Protein 9B2Q (pdb70)

Radius of gyration: 19.95 Å; Cα contacts (8 Å, |Δi|>4): 558; chains: 1; bounding box: 54×47×44 Å

Secondary structure (DSSP, 8-state):
---EEE-SHHHHHHHHHHHHHTT--EEEEEE-S---HHHHHHHHHHHHH-SEEEEEE---GGGS-TTS-GGGSPP-HHHHHHHHHHHHHT-----EEE---HHHH-TT---SSGGG--S-----TTSSSSTHHHH-TTHHHHHHHHHHHHHHHH--SEEEEETTSHHHHHHHHHHHHHHT-SSEEEEEPPPB-TTSPBP-TTTTSS-HHHHHHHTHHHHHHHHHHHHHHH-----EEHHHHHHHHHHHHTTSTT-EEEEEEEE-TTT-PBPSEEPTTT-EEEEEEEEEE-SSTT-EEEEEEEEEE-

Nearest PDB structures (foldseek):
  3inn-assembly1_A  TM=9.156E-01  e=3.425E-33  Brucella melitensis
  7tot-assembly1_B  TM=8.966E-01  e=1.518E-32  Bartonella henselae str. Houston-1
  4mui-assembly2_A  TM=9.288E-01  e=4.534E-28  Mycobacterium tuberculosis
  3iod-assembly1_A  TM=9.309E-01  e=2.707E-27  Mycobacterium tuberculosis
  3ivc-assembly2_B-2  TM=9.289E-01  e=5.993E-26  Mycobacterium tuberculosis

Sequence (306 aa):
NTIKILRTVQQVRQWRAQCFLRRNESVGFVPTMGALHAGHCSLINQSIKENDKTVVSIFVNPSQFAPHEDLDNYPRTLDHDLQILQTNNNNNKIVDAVFVPKVSEMYPSGISLDIGKQRGAFVTVHGSSEQLEGITRPQFFRGVATVVTKLLNIVQPTNIYFGQKDAQQCVVIQNLVKDLIINTNVRIMMPTLRESNGLAMSSRNQYLSQEMKDKSSLIYQGLKTGENYYLNHSGDKVSANEILQQIKPIISSDPDFDIEYIAVSHPETLEDLDYVVPGTGAIVSTAVKVPKENSDEKARLIDNIILH

B-factor: mean 51.44, std 25.36, range [20.27, 195.92]

Structure (mmCIF, N/CA/C/O backbone):
data_9B2Q
#
_entry.id   9B2Q
#
_cell.length_a   63.746
_cell.length_b   95.653
_cell.length_c   124.497
_cell.angle_alpha   90.000
_cell.angle_beta   90.000
_cell.angle_gamma   90.000
#
_symmetry.space_group_name_H-M   'I 2 2 2'
#
loop_
_entity.id
_entity.type
_entity.pdbx_description
1 polymer 'Pantoate--beta-alanine ligase'
2 non-polymer DI(HYDROXYETHYL)ETHER
3 non-polymer '4-(2-HYDROXYETHYL)-1-PIPERAZINE ETHANESULFONIC ACID'
4 non-polymer (4S)-2-METHYL-2,4-PENTANEDIOL
5 non-polymer 'SULFATE ION'
6 water water
#
loop_
_atom_site.group_PDB
_atom_site.id
_atom_site.type_symbol
_atom_site.label_atom_id
_atom_site.label_alt_id
_atom_site.label_comp_id
_atom_site.label_asym_id
_atom_site.label_entity_id
_atom_site.label_seq_id
_atom_site.pdbx_PDB_ins_code
_atom_site.Cartn_x
_atom_site.Cartn_y
_atom_site.Cartn_z
_atom_site.occupancy
_atom_site.B_iso_or_equiv
_atom_site.auth_seq_id
_atom_site.auth_comp_id
_atom_site.auth_asym_id
_atom_site.auth_atom_id
_atom_site.pdbx_PDB_model_num
ATOM 1 N N . ASN A 1 17 ? 67.06900 44.05900 40.04800 1.000 97.30114 5 ASN A N 1
ATOM 2 C CA . ASN A 1 17 ? 66.94800 44.20000 38.60100 1.000 97.24324 5 ASN A CA 1
ATOM 3 C C . ASN A 1 17 ? 67.25900 42.88000 37.90300 1.000 99.27243 5 ASN A C 1
ATOM 4 O O . ASN A 1 17 ? 66.58800 42.50100 36.94300 1.000 102.14646 5 ASN A O 1
ATOM 9 N N . THR A 1 18 ? 68.28400 42.18700 38.38600 1.000 76.25914 6 THR A N 1
ATOM 10 C CA . THR A 1 18 ? 68.64700 40.87300 37.88200 1.000 76.36179 6 THR A CA 1
ATOM 11 C C . THR A 1 18 ? 68.69200 39.88700 39.04500 1.000 61.60739 6 THR A C 1
ATOM 12 O O . THR A 1 18 ? 68.71100 40.27600 40.21400 1.000 60.60463 6 THR A O 1
ATOM 16 N N . ILE A 1 19 ? 68.71100 38.59700 38.71600 1.000 58.93338 7 ILE A N 1
ATOM 17 C CA . ILE A 1 19 ? 68.57800 37.53700 39.71300 1.000 49.76386 7 ILE A CA 1
ATOM 18 C C . ILE A 1 19 ? 69.94000 37.23000 40.32000 1.000 49.01904 7 ILE A C 1
ATOM 19 O O . ILE A 1 19 ? 70.90200 36.93600 39.60200 1.000 55.32769 7 ILE A O 1
ATOM 24 N N . LYS A 1 20 ? 70.01900 37.27900 41.64600 1.000 42.36824 8 LYS A N 1
ATOM 25 C CA . LYS A 1 20 ? 71.23700 36.89200 42.34000 1.000 41.70237 8 LYS A CA 1
ATOM 26 C C . LYS A 1 20 ? 71.28300 35.37800 42.48200 1.000 36.45174 8 LYS A C 1
ATOM 27 O O . LYS A 1 20 ? 70.33400 34.77000 42.98700 1.000 34.55414 8 LYS A O 1
ATOM 33 N N . ILE A 1 21 ? 72.37900 34.77200 42.03600 1.000 33.46191 9 ILE A N 1
ATOM 34 C CA . ILE A 1 21 ? 72.60000 33.34100 42.22100 1.000 35.72007 9 ILE A CA 1
ATOM 35 C C . ILE A 1 21 ? 73.38600 33.15800 43.51300 1.000 30.16151 9 ILE A C 1
ATOM 36 O O . ILE A 1 21 ? 74.53400 33.60000 43.62000 1.000 37.40448 9 ILE A O 1
ATOM 41 N N . LEU A 1 22 ? 72.75900 32.53400 44.50200 1.000 28.54026 10 LEU A N 1
ATOM 42 C CA . LEU A 1 22 ? 73.37700 32.25800 45.79300 1.000 29.97465 10 LEU A CA 1
ATOM 43 C C . LEU A 1 22 ? 73.83800 30.80100 45.80700 1.000 31.50115 10 LEU A C 1
ATOM 44 O O . LEU A 1 22 ? 73.04000 29.90100 45.54300 1.000 27.82176 10 LEU A O 1
ATOM 49 N N . ARG A 1 23 ? 75.12300 30.57600 46.07800 1.000 31.66169 11 ARG A N 1
ATOM 50 C CA . ARG A 1 23 ? 75.69600 29.23300 46.06700 1.000 31.40903 11 ARG A CA 1
ATOM 51 C C . ARG A 1 23 ? 75.85000 28.61700 47.45700 1.000 35.45425 11 ARG A C 1
ATOM 52 O O . ARG A 1 23 ? 75.84000 27.38800 47.57700 1.000 34.23305 11 ARG A O 1
ATOM 60 N N . THR A 1 24 ? 75.99600 29.42200 48.50900 1.000 31.31165 12 THR A N 1
ATOM 61 C CA . THR A 1 24 ? 76.32900 28.91000 49.83400 1.000 27.66384 12 THR A CA 1
ATOM 62 C C . THR A 1 24 ? 75.28000 29.31100 50.86700 1.000 33.17766 12 THR A C 1
ATOM 63 O O . THR A 1 24 ? 74.53800 30.28100 50.69000 1.000 29.40616 12 THR A O 1
ATOM 67 N N . VAL A 1 25 ? 75.25600 28.57400 51.98400 1.000 28.75082 13 VAL A N 1
ATOM 68 C CA . VAL A 1 25 ? 74.35200 28.93100 53.08100 1.000 28.68502 13 VAL A CA 1
ATOM 69 C C . VAL A 1 25 ? 74.63200 30.34900 53.56300 1.000 29.48511 13 VAL A C 1
ATOM 70 O O . VAL A 1 25 ? 73.70700 31.12500 53.82700 1.000 28.90610 13 VAL A O 1
ATOM 74 N N . GLN A 1 26 ? 75.90700 30.71100 53.68600 1.000 30.63262 14 GLN A N 1
ATOM 75 C CA . GLN A 1 26 ? 76.23100 32.03000 54.22300 1.000 36.15697 14 GLN A CA 1
ATOM 76 C C . GLN A 1 26 ? 75.78300 33.14000 53.28400 1.000 35.63322 14 GLN A C 1
ATOM 77 O O . GLN A 1 26 ? 75.34000 34.20000 53.74100 1.000 33.57245 14 GLN A O 1
ATOM 83 N N . GLN A 1 27 ? 75.87800 32.91400 51.97100 1.000 31.15637 15 GLN A N 1
ATOM 84 C CA . GLN A 1 27 ? 75.34200 33.88600 51.02500 1.000 34.43044 15 GLN A CA 1
ATOM 85 C C . GLN A 1 27 ? 73.84300 34.06700 51.21100 1.000 35.42267 15 GLN A C 1
ATOM 86 O O . GLN A 1 27 ? 73.34400 35.19400 51.17700 1.000 31.54326 15 GLN A O 1
ATOM 92 N N . VAL A 1 28 ? 73.10600 32.97300 51.41100 1.000 26.26104 16 VAL A N 1
ATOM 93 C CA . VAL A 1 28 ? 71.67300 33.10400 51.66800 1.000 31.31165 16 VAL A CA 1
ATOM 94 C C . VAL A 1 28 ? 71.43700 33.80600 52.99800 1.000 30.16414 16 VAL A C 1
ATOM 95 O O . VAL A 1 28 ? 70.53100 34.63900 53.11700 1.000 29.69303 16 VAL A O 1
ATOM 99 N N . ARG A 1 29 ? 72.22100 33.46600 54.02700 1.000 30.74053 17 ARG A N 1
ATOM 100 C CA . ARG A 1 29 ? 72.06400 34.15200 55.31000 1.000 27.93493 17 ARG A CA 1
ATOM 101 C C . ARG A 1 29 ? 72.22800 35.66100 55.14500 1.000 34.55941 17 ARG A C 1
ATOM 102 O O . ARG A 1 29 ? 71.44500 36.44600 55.69200 1.000 34.15146 17 ARG A O 1
ATOM 110 N N . GLN A 1 30 ? 73.25800 36.08100 54.40200 1.000 32.68550 18 GLN A N 1
ATOM 111 C CA . GLN A 1 30 ? 73.48300 37.51000 54.16700 1.000 31.92488 18 GLN A CA 1
ATOM 112 C C . GLN A 1 30 ? 72.32200 38.12300 53.39700 1.000 33.40137 18 GLN A C 1
ATOM 113 O O . GLN A 1 30 ? 71.82300 39.19900 53.75000 1.000 36.03064 18 GLN A O 1
ATOM 119 N N . TRP A 1 31 ? 71.89500 37.45900 52.31700 1.000 34.21463 19 TRP A N 1
ATOM 120 C CA . TRP A 1 31 ? 70.74400 37.93000 51.54800 1.000 38.45198 19 TRP A CA 1
ATOM 121 C C . TRP A 1 31 ? 69.49400 38.02700 52.42800 1.000 38.40987 19 TRP A C 1
ATOM 122 O O . TRP A 1 31 ? 68.78900 39.04500 52.42100 1.000 32.91710 19 TRP A O 1
ATOM 133 N N . ARG A 1 32 ? 69.21500 36.98000 53.21200 1.000 30.91686 20 ARG A N 1
ATOM 134 C CA . ARG A 1 32 ? 68.04100 36.98600 54.08800 1.000 29.33510 20 ARG A CA 1
ATOM 135 C C . ARG A 1 32 ? 68.17900 38.00700 55.21300 1.000 31.31954 20 ARG A C 1
ATOM 136 O O . ARG A 1 32 ? 67.17500 38.57700 55.66700 1.000 33.53823 20 ARG A O 1
ATOM 144 N N . ALA A 1 33 ? 69.40400 38.25200 55.68300 1.000 29.23245 21 ALA A N 1
ATOM 145 C CA . ALA A 1 33 ? 69.58100 39.24100 56.73800 1.000 33.04870 21 ALA A CA 1
ATOM 146 C C . ALA A 1 33 ? 69.27300 40.64400 56.22900 1.000 37.09918 21 ALA A C 1
ATOM 147 O O . ALA A 1 33 ? 68.79200 41.49400 56.99100 1.000 39.17575 21 ALA A O 1
ATOM 149 N N . GLN A 1 34 ? 69.53200 40.89300 54.94800 1.000 37.76242 22 GLN A N 1
ATOM 150 C CA . GLN A 1 34 ? 69.18900 42.18600 54.36400 1.000 40.49959 22 GLN A CA 1
ATOM 151 C C . GLN A 1 34 ? 67.68000 42.31500 54.18700 1.000 39.13364 22 GLN A C 1
ATOM 152 O O . GLN A 1 34 ? 67.12500 43.40700 54.35300 1.000 40.38116 22 GLN A O 1
ATOM 158 N N . CYS A 1 35 ? 66.99900 41.20900 53.87800 1.000 38.49409 23 CYS A N 1
ATOM 159 C CA . CYS A 1 35 ? 65.53900 41.21300 53.89200 1.000 38.07035 23 CYS A CA 1
ATOM 160 C C . CYS A 1 35 ? 65.00400 41.50300 55.29500 1.000 38.01772 23 CYS A C 1
ATOM 161 O O . CYS A 1 35 ? 64.04600 42.27200 55.44800 1.000 42.01820 23 CYS A O 1
ATOM 164 N N . PHE A 1 36 ? 65.59500 40.88000 56.32700 1.000 34.59625 24 PHE A N 1
ATOM 165 C CA . PHE A 1 36 ? 65.21200 41.17400 57.71000 1.000 35.97800 24 PHE A CA 1
ATOM 166 C C . PHE A 1 36 ? 65.37500 42.66400 58.00900 1.000 37.83875 24 PHE A C 1
ATOM 167 O O . PHE A 1 36 ? 64.48200 43.30200 58.58100 1.000 42.41035 24 PHE A O 1
ATOM 175 N N . LEU A 1 37 ? 66.52500 43.23000 57.63400 1.000 40.77594 25 LEU A N 1
ATOM 176 C CA . LEU A 1 37 ? 66.80100 44.63700 57.92600 1.000 41.54445 25 LEU A CA 1
ATOM 177 C C . LEU A 1 37 ? 65.79900 45.54800 57.23300 1.000 41.54972 25 LEU A C 1
ATOM 178 O O . LEU A 1 37 ? 65.41700 46.60000 57.77500 1.000 44.51323 25 LEU A O 1
ATOM 183 N N B ARG A 1 38 ? 65.37600 45.17200 56.02400 0.732 40.36273 26 ARG A N 1
ATOM 184 N N C ARG A 1 38 ? 65.37100 45.17000 56.03000 0.268 40.55749 26 ARG A N 1
ATOM 185 C CA B ARG A 1 38 ? 64.43100 45.94900 55.23000 0.732 45.92656 26 ARG A CA 1
ATOM 186 C CA C ARG A 1 38 ? 64.42800 45.94300 55.23500 0.268 45.80023 26 ARG A CA 1
ATOM 187 C C B ARG A 1 38 ? 62.98000 45.68800 55.62000 0.732 46.00288 26 ARG A C 1
ATOM 188 C C C ARG A 1 38 ? 62.97700 45.65700 55.59600 0.268 45.88971 26 ARG A C 1
ATOM 189 O O B ARG A 1 38 ? 62.08300 46.29500 55.02500 0.732 45.41597 26 ARG A O 1
ATOM 190 O O C ARG A 1 38 ? 62.07600 46.21700 54.96300 0.268 45.42650 26 ARG A O 1
ATOM 205 N N . ASN A 1 39 ? 62.73900 44.79900 56.59000 1.000 45.09225 27 ASN A N 1
ATOM 206 C CA . ASN A 1 39 ? 61.38900 44.43300 57.03900 1.000 43.97633 27 ASN A CA 1
ATOM 207 C C . ASN A 1 39 ? 60.54400 43.82200 55.91200 1.000 43.32625 27 ASN A C 1
ATOM 208 O O . ASN A 1 39 ? 59.32100 43.97900 55.86700 1.000 43.97106 27 ASN A O 1
ATOM 213 N N . GLU A 1 40 ? 61.19700 43.06600 55.02500 1.000 38.03877 28 GLU A N 1
ATOM 214 C CA . GLU A 1 40 ? 60.55800 42.49100 53.84600 1.000 37.92034 28 GLU A CA 1
ATOM 215 C C . GLU A 1 40 ? 60.05800 41.07500 54.12300 1.000 41.62604 28 GLU A C 1
ATOM 216 O O . GLU A 1 40 ? 60.79700 40.24300 54.66200 1.000 39.84688 28 GLU A O 1
ATOM 222 N N . SER A 1 41 ? 58.81000 40.79900 53.74600 1.000 35.72534 29 SER A N 1
ATOM 223 C CA . SER A 1 41 ? 58.35700 39.40700 53.72800 1.000 31.88277 29 SER A CA 1
ATOM 224 C C . SER A 1 41 ? 59.07100 38.65000 52.61400 1.000 39.54421 29 SER A C 1
ATOM 225 O O . SER A 1 41 ? 59.50700 39.24000 51.62000 1.000 35.94905 29 SER A O 1
ATOM 228 N N . VAL A 1 42 ? 59.19100 37.32900 52.79000 1.000 33.17766 30 VAL A N 1
ATOM 229 C CA . VAL A 1 42 ? 60.01300 36.48900 51.92900 1.000 34.13567 30 VAL A CA 1
ATOM 230 C C . VAL A 1 42 ? 59.21200 35.24400 51.55500 1.000 33.99092 30 VAL A C 1
ATOM 231 O O . VAL A 1 42 ? 58.83500 34.45100 52.43400 1.000 30.32469 30 VAL A O 1
ATOM 235 N N . GLY A 1 43 ? 58.92100 35.09200 50.26100 1.000 33.65930 31 GLY A N 1
ATOM 236 C CA . GLY A 1 43 ? 58.31200 33.88000 49.73800 1.000 29.12191 31 GLY A CA 1
ATOM 237 C C . GLY A 1 43 ? 59.38100 32.95400 49.18600 1.000 30.85896 31 GLY A C 1
ATOM 238 O O . GLY A 1 43 ? 60.41100 33.40800 48.69600 1.000 28.43499 31 GLY A O 1
ATOM 239 N N . PHE A 1 44 ? 59.12500 31.64000 49.24900 1.000 28.87978 32 PHE A N 1
ATOM 240 C CA . PHE A 1 44 ? 60.14000 30.63200 48.93200 1.000 31.24585 32 PHE A CA 1
ATOM 241 C C . PHE A 1 44 ? 59.51700 29.50200 48.11800 1.000 27.12957 32 PHE A C 1
ATOM 242 O O . PHE A 1 44 ? 58.52800 28.90500 48.55100 1.000 26.07155 32 PHE A O 1
ATOM 250 N N . VAL A 1 45 ? 60.08100 29.22100 46.94700 1.000 27.28222 33 VAL A N 1
ATOM 251 C CA . VAL A 1 45 ? 59.64600 28.12300 46.09100 1.000 26.31631 33 VAL A CA 1
ATOM 252 C C . VAL A 1 45 ? 60.79400 27.11900 45.97500 1.000 30.02728 33 VAL A C 1
ATOM 253 O O . VAL A 1 45 ? 61.75600 27.34000 45.23200 1.000 30.23520 33 VAL A O 1
ATOM 257 N N . PRO A 1 46 ? 60.73100 25.99900 46.69600 1.000 27.79017 34 PRO A N 1
ATOM 258 C CA . PRO A 1 46 ? 61.76300 24.96200 46.54900 1.000 24.73981 34 PRO A CA 1
ATOM 259 C C . PRO A 1 46 ? 61.50200 24.05400 45.35500 1.000 30.45892 34 PRO A C 1
ATOM 260 O O . PRO A 1 46 ? 60.36600 23.63800 45.10300 1.000 28.76134 34 PRO A O 1
ATOM 264 N N . THR A 1 47 ? 62.57500 23.75000 44.61500 1.000 26.87954 35 THR A N 1
ATOM 265 C CA . THR A 1 47 ? 62.49100 22.92700 43.41300 1.000 29.47459 35 THR A CA 1
ATOM 266 C C . THR A 1 47 ? 63.73300 22.05400 43.31900 1.000 31.50115 35 THR A C 1
ATOM 267 O O . THR A 1 47 ? 64.74300 22.29500 43.98800 1.000 28.36393 35 THR A O 1
ATOM 271 N N . MET A 1 48 ? 63.65100 21.03700 42.46100 1.000 29.49564 36 MET A N 1
ATOM 272 C CA . MET A 1 48 ? 64.81400 20.25400 42.07000 1.000 26.83743 36 MET A CA 1
ATOM 273 C C . MET A 1 48 ? 65.25300 20.59300 40.65000 1.000 31.66169 36 MET A C 1
ATOM 274 O O . MET A 1 48 ? 65.87600 19.77400 39.97300 1.000 31.44851 36 MET A O 1
ATOM 279 N N . GLY A 1 49 ? 64.96600 21.81100 40.19200 1.000 29.40616 37 GLY A N 1
ATOM 280 C CA . GLY A 1 49 ? 65.34000 22.18900 38.83900 1.000 32.52232 37 GLY A CA 1
ATOM 281 C C . GLY A 1 49 ? 64.38600 21.62200 37.80100 1.000 35.45688 37 GLY A C 1
ATOM 282 O O . GLY A 1 49 ? 63.29400 21.14400 38.11000 1.000 39.01784 37 GLY A O 1
ATOM 283 N N . ALA A 1 50 ? 64.81500 21.69800 36.54200 1.000 31.40377 38 ALA A N 1
ATOM 284 C CA . ALA A 1 50 ? 63.99100 21.29800 35.39600 1.000 39.21260 38 ALA A CA 1
ATOM 285 C C . ALA A 1 50 ? 62.64000 22.01600 35.42900 1.000 44.02107 38 ALA A C 1
ATOM 286 O O . ALA A 1 50 ? 61.57200 21.40400 35.34900 1.000 34.79365 38 ALA A O 1
ATOM 288 N N . LEU A 1 51 ? 62.70600 23.34500 35.52500 1.000 39.53632 39 LEU A N 1
ATOM 289 C CA . LEU A 1 51 ? 61.53300 24.16300 35.79100 1.000 41.38128 39 LEU A CA 1
ATOM 290 C C . LEU A 1 51 ? 60.58800 24.18600 34.59600 1.000 42.68407 39 LEU A C 1
ATOM 291 O O . LEU A 1 51 ? 61.00300 24.08400 33.44000 1.000 42.41824 39 LEU A O 1
ATOM 296 N N . HIS A 1 52 ? 59.30100 24.34800 34.88700 1.000 43.56312 40 HIS A N 1
ATOM 297 C CA . HIS A 1 52 ? 58.27700 24.42400 33.85000 1.000 46.15553 40 HIS A CA 1
ATOM 298 C C . HIS A 1 52 ? 57.19100 25.38600 34.32400 1.000 44.63430 40 HIS A C 1
ATOM 299 O O . HIS A 1 52 ? 57.33100 26.03400 35.36600 1.000 45.79233 40 HIS A O 1
ATOM 306 N N . ALA A 1 53 ? 56.10700 25.49100 33.54300 1.000 48.54266 41 ALA A N 1
ATOM 307 C CA . ALA A 1 53 ? 55.06400 26.47500 33.83300 1.000 41.13651 41 ALA A CA 1
ATOM 308 C C . ALA A 1 53 ? 54.46000 26.28400 35.21900 1.000 46.30818 41 ALA A C 1
ATOM 309 O O . ALA A 1 53 ? 54.05200 27.26400 35.85900 1.000 44.38427 41 ALA A O 1
ATOM 311 N N . GLY A 1 54 ? 54.37500 25.03600 35.69000 1.000 40.91017 42 GLY A N 1
ATOM 312 C CA . GLY A 1 54 ? 53.89400 24.79600 37.04200 1.000 45.08172 42 GLY A CA 1
ATOM 313 C C . GLY A 1 54 ? 54.69500 25.55300 38.08600 1.000 43.65260 42 GLY A C 1
ATOM 314 O O . GLY A 1 54 ? 54.13000 26.20400 38.96700 1.000 42.45509 42 GLY A O 1
ATOM 315 N N . HIS A 1 55 ? 56.02600 25.48200 37.99600 1.000 42.44719 43 HIS A N 1
ATOM 316 C CA . HIS A 1 55 ? 56.86000 26.22900 38.93400 1.000 37.22288 43 HIS A CA 1
ATOM 317 C C . HIS A 1 55 ? 56.61300 27.72500 38.81900 1.000 41.19968 43 HIS A C 1
ATOM 318 O O . HIS A 1 55 ? 56.61400 28.43900 39.82500 1.000 37.20446 43 HIS A O 1
ATOM 325 N N . CYS A 1 56 ? 56.39800 28.22000 37.59700 1.000 39.00204 44 CYS A N 1
ATOM 326 C CA . CYS A 1 56 ? 56.15500 29.64900 37.43100 1.000 43.98948 44 CYS A CA 1
ATOM 327 C C . CYS A 1 56 ? 54.85200 30.07900 38.09100 1.000 38.10194 44 CYS A C 1
ATOM 328 O O . CYS A 1 56 ? 54.76000 31.20000 38.59900 1.000 45.24490 44 CYS A O 1
ATOM 331 N N . SER A 1 57 ? 53.84900 29.19900 38.12000 1.000 42.91041 45 SER A N 1
ATOM 332 C CA . SER A 1 57 ? 52.61300 29.51500 38.83200 1.000 43.53154 45 SER A CA 1
ATOM 333 C C . SER A 1 57 ? 52.87400 29.73700 40.32200 1.000 37.54661 45 SER A C 1
ATOM 334 O O . SER A 1 57 ? 52.34700 30.68200 40.92000 1.000 40.42064 45 SER A O 1
ATOM 337 N N . LEU A 1 58 ? 53.67800 28.87000 40.93600 1.000 33.99355 46 LEU A N 1
ATOM 338 C CA . LEU A 1 58 ? 54.06100 29.06800 42.33500 1.000 35.63585 46 LEU A CA 1
ATOM 339 C C . LEU A 1 58 ? 54.81900 30.37600 42.51700 1.000 38.04930 46 LEU A C 1
ATOM 340 O O . LEU A 1 58 ? 54.51800 31.17300 43.42000 1.000 34.09356 46 LEU A O 1
ATOM 345 N N . ILE A 1 59 ? 55.83600 30.58700 41.67900 1.000 34.04619 47 ILE A N 1
ATOM 346 C CA . ILE A 1 59 ? 56.66300 31.79300 41.75700 1.000 34.22516 47 ILE A CA 1
ATOM 347 C C . ILE A 1 59 ? 55.80600 33.04500 41.63000 1.000 40.67856 47 ILE A C 1
ATOM 348 O O . ILE A 1 59 ? 55.98500 34.02300 42.37100 1.000 39.96269 47 ILE A O 1
ATOM 353 N N . ASN A 1 60 ? 54.87400 33.04900 40.67600 1.000 39.86004 48 ASN A N 1
ATOM 354 C CA . ASN A 1 60 ? 54.05300 34.24100 40.49900 1.000 39.74687 48 ASN A CA 1
ATOM 355 C C . ASN A 1 60 ? 53.16900 34.49200 41.71100 1.000 43.16307 48 ASN A C 1
ATOM 356 O O . ASN A 1 60 ? 52.90000 35.65200 42.05200 1.000 42.57616 48 ASN A O 1
ATOM 361 N N . GLN A 1 61 ? 52.72200 33.43100 42.38800 1.000 39.43368 49 GLN A N 1
ATOM 362 C CA . GLN A 1 61 ? 51.97200 33.63300 43.62200 1.000 41.20494 49 GLN A CA 1
ATOM 363 C C . GLN A 1 61 ? 52.86400 34.19300 44.71800 1.000 36.42542 49 GLN A C 1
ATOM 364 O O . GLN A 1 61 ? 52.44500 35.08700 45.46300 1.000 39.33893 49 GLN A O 1
ATOM 370 N N . SER A 1 62 ? 54.09000 33.67300 44.83900 1.000 33.97776 50 SER A N 1
ATOM 371 C CA . SER A 1 62 ? 55.01900 34.19300 45.83900 1.000 37.03076 50 SER A CA 1
ATOM 372 C C . SER A 1 62 ? 55.26800 35.68500 45.62400 1.000 37.59661 50 SER A C 1
ATOM 373 O O . SER A 1 62 ? 55.31600 36.46000 46.58600 1.000 37.31500 50 SER A O 1
ATOM 376 N N . ILE A 1 63 ? 55.39600 36.11000 44.36500 1.000 36.00695 51 ILE A N 1
ATOM 377 C CA . ILE A 1 63 ? 55.64000 37.52500 44.07900 1.000 37.44133 51 ILE A CA 1
ATOM 378 C C . ILE A 1 63 ? 54.42500 38.37600 44.43900 1.000 45.84234 51 ILE A C 1
ATOM 379 O O . ILE A 1 63 ? 54.56200 39.51800 44.90400 1.000 48.98745 51 ILE A O 1
ATOM 384 N N . LYS A 1 64 ? 53.21800 37.85200 44.22000 1.000 38.04404 52 LYS A N 1
ATOM 385 C CA . LYS A 1 64 ? 52.02500 38.60100 44.60600 1.000 44.28163 52 LYS A CA 1
ATOM 386 C C . LYS A 1 64 ? 51.94100 38.79600 46.11500 1.000 47.40832 52 LYS A C 1
ATOM 387 O O . LYS A 1 64 ? 51.43500 39.82100 46.57700 1.000 40.73120 52 LYS A O 1
ATOM 393 N N . GLU A 1 65 ? 52.42600 37.83200 46.89800 1.000 42.09978 53 GLU A N 1
ATOM 394 C CA . GLU A 1 65 ? 52.17400 37.79400 48.33500 1.000 40.52591 53 GLU A CA 1
ATOM 395 C C . GLU A 1 65 ? 53.34400 38.28400 49.19000 1.000 42.79987 53 GLU A C 1
ATOM 396 O O . GLU A 1 65 ? 53.16000 38.48300 50.39600 1.000 40.03375 53 GLU A O 1
ATOM 402 N N . ASN A 1 66 ? 54.53800 38.46200 48.61900 1.000 39.40209 54 ASN A N 1
ATOM 403 C CA . ASN A 1 66 ? 55.72300 38.76600 49.41300 1.000 38.27301 54 ASN A CA 1
ATOM 404 C C . ASN A 1 66 ? 56.52900 39.88500 48.77000 1.000 38.45198 54 ASN A C 1
ATOM 405 O O . ASN A 1 66 ? 56.52300 40.04300 47.55000 1.000 40.79963 54 ASN A O 1
ATOM 410 N N . ASP A 1 67 ? 57.24400 40.63700 49.61500 1.000 37.36237 55 ASP A N 1
ATOM 411 C CA . ASP A 1 67 ? 58.14200 41.68700 49.13000 1.000 43.07885 55 ASP A CA 1
ATOM 412 C C . ASP A 1 67 ? 59.29400 41.10400 48.31700 1.000 43.85526 55 ASP A C 1
ATOM 413 O O . ASP A 1 67 ? 59.72600 41.69800 47.32200 1.000 42.04978 55 ASP A O 1
ATOM 418 N N . LYS A 1 68 ? 59.81400 39.94700 48.73200 1.000 33.86459 56 LYS A N 1
ATOM 419 C CA . LYS A 1 68 ? 60.95600 39.31300 48.09100 1.000 34.00671 56 LYS A CA 1
ATOM 420 C C . LYS A 1 68 ? 60.64900 37.82800 47.89700 1.000 35.12000 56 LYS A C 1
ATOM 421 O O . LYS A 1 68 ? 59.89100 37.24200 48.67300 1.000 33.75142 56 LYS A O 1
ATOM 427 N N . THR A 1 69 ? 61.21900 37.23300 46.84200 1.000 32.84868 57 THR A N 1
ATOM 428 C CA . THR A 1 69 ? 60.98500 35.82900 46.49700 1.000 34.70153 57 THR A CA 1
ATOM 429 C C . THR A 1 69 ? 62.30600 35.15100 46.14600 1.000 32.25124 57 THR A C 1
ATOM 430 O O . THR A 1 69 ? 63.12300 35.70600 45.40100 1.000 33.90933 57 THR A O 1
ATOM 434 N N . VAL A 1 70 ? 62.50500 33.94100 46.67100 1.000 32.22228 58 VAL A N 1
ATOM 435 C CA . VAL A 1 70 ? 63.69300 33.15300 46.37400 1.000 35.14106 58 VAL A CA 1
ATOM 436 C C . VAL A 1 70 ? 63.26600 31.74900 45.95000 1.000 30.90634 58 VAL A C 1
ATOM 437 O O . VAL A 1 70 ? 62.26400 31.21700 46.44300 1.000 30.38522 58 VAL A O 1
ATOM 441 N N . VAL A 1 71 ? 64.00200 31.18100 44.99300 1.000 27.42171 59 VAL A N 1
ATOM 442 C CA . VAL A 1 71 ? 63.78900 29.83700 44.46500 1.000 28.31129 59 VAL A CA 1
ATOM 443 C C . VAL A 1 71 ? 65.02600 29.01500 44.79000 1.000 27.62963 59 VAL A C 1
ATOM 444 O O . VAL A 1 71 ? 66.14900 29.50800 44.64600 1.000 30.45365 59 VAL A O 1
ATOM 448 N N . SER A 1 72 ? 64.84400 27.75800 45.19300 1.000 25.87152 60 SER A N 1
ATOM 449 C CA . SER A 1 72 ? 65.99000 26.86400 45.29000 1.000 27.68753 60 SER A CA 1
ATOM 450 C C . SER A 1 72 ? 65.93600 25.80800 44.19000 1.000 30.76421 60 SER A C 1
ATOM 451 O O . SER A 1 72 ? 64.86500 25.38800 43.74300 1.000 28.19022 60 SER A O 1
ATOM 454 N N . ILE A 1 73 ? 67.11900 25.41100 43.74400 1.000 27.18484 61 ILE A N 1
ATOM 455 C CA . ILE A 1 73 ? 67.29900 24.36800 42.74600 1.000 26.57950 61 ILE A CA 1
ATOM 456 C C . ILE A 1 73 ? 68.30100 23.40700 43.37100 1.000 27.70595 61 ILE A C 1
ATOM 457 O O . ILE A 1 73 ? 69.48800 23.72800 43.48900 1.000 26.16630 61 ILE A O 1
ATOM 462 N N . PHE A 1 74 ? 67.82100 22.25400 43.83100 1.000 27.06640 62 PHE A N 1
ATOM 463 C CA . PHE A 1 74 ? 68.67900 21.27400 44.49100 1.000 25.07669 62 PHE A CA 1
ATOM 464 C C . PHE A 1 74 ? 68.11600 19.87400 44.26900 1.000 25.24513 62 PHE A C 1
ATOM 465 O O . PHE A 1 74 ? 67.01200 19.56600 44.73600 1.000 26.60319 62 PHE A O 1
ATOM 473 N N . VAL A 1 75 ? 68.86600 19.02100 43.58700 1.000 26.10313 63 VAL A N 1
ATOM 474 C CA . VAL A 1 75 ? 68.47500 17.61200 43.47600 1.000 26.67425 63 VAL A CA 1
ATOM 475 C C . VAL A 1 75 ? 68.89900 16.93400 44.77500 1.000 25.54254 63 VAL A C 1
ATOM 476 O O . VAL A 1 75 ? 70.09100 16.75400 45.02400 1.000 28.88504 63 VAL A O 1
ATOM 480 N N . ASN A 1 76 ? 67.92400 16.62500 45.63700 1.000 27.12167 64 ASN A N 1
ATOM 481 C CA . ASN A 1 76 ? 68.15200 16.10200 46.99000 1.000 25.57412 64 ASN A CA 1
ATOM 482 C C . ASN A 1 76 ? 68.45500 14.60200 46.99600 1.000 24.70296 64 ASN A C 1
ATOM 483 O O . ASN A 1 76 ? 67.54400 13.79300 46.78900 1.000 25.36357 64 ASN A O 1
ATOM 488 N N . PRO A 1 77 ? 69.69100 14.18800 47.27700 1.000 25.20302 65 PRO A N 1
ATOM 489 C CA . PRO A 1 77 ? 69.99600 12.74200 47.26000 1.000 27.89545 65 PRO A CA 1
ATOM 490 C C . PRO A 1 77 ? 69.16300 11.91500 48.23300 1.000 25.81099 65 PRO A C 1
ATOM 491 O O . PRO A 1 77 ? 68.84700 10.76700 47.91700 1.000 27.25327 65 PRO A O 1
ATOM 495 N N . SER A 1 78 ? 68.78600 12.44200 49.40200 1.000 24.75297 66 SER A N 1
ATOM 496 C CA . SER A 1 78 ? 68.21700 11.54300 50.41400 1.000 24.04762 66 SER A CA 1
ATOM 497 C C . SER A 1 78 ? 66.79900 11.07900 50.08800 1.000 27.41908 66 SER A C 1
ATOM 498 O O . SER A 1 78 ? 66.28300 10.19000 50.77300 1.000 27.70595 66 SER A O 1
ATOM 501 N N . GLN A 1 79 ? 66.13500 11.64300 49.08700 1.000 24.66612 67 GLN A N 1
ATOM 502 C CA . GLN A 1 79 ? 64.85200 11.06100 48.72600 1.000 27.17694 67 GLN A CA 1
ATOM 503 C C . GLN A 1 79 ? 64.97700 9.95100 47.68200 1.000 30.91423 67 GLN A C 1
ATOM 504 O O . GLN A 1 79 ? 63.96600 9.31900 47.35200 1.000 35.88588 67 GLN A O 1
ATOM 510 N N . PHE A 1 80 ? 66.18200 9.65800 47.19000 1.000 29.26404 68 PHE A N 1
ATOM 511 C CA . PHE A 1 80 ? 66.36200 8.57100 46.23300 1.000 31.40377 68 PHE A CA 1
ATOM 512 C C . PHE A 1 80 ? 66.79800 7.29500 46.94700 1.000 32.50916 68 PHE A C 1
ATOM 513 O O . PHE A 1 80 ? 67.46400 7.33900 47.98300 1.000 31.33797 68 PHE A O 1
ATOM 521 N N . ALA A 1 81 ? 66.43500 6.14500 46.35000 1.000 35.20685 69 ALA A N 1
ATOM 522 C CA . ALA A 1 81 ? 66.79200 4.82400 46.84200 1.000 37.09129 69 ALA A CA 1
ATOM 523 C C . ALA A 1 81 ? 68.05700 4.32000 46.14800 1.000 43.86579 69 ALA A C 1
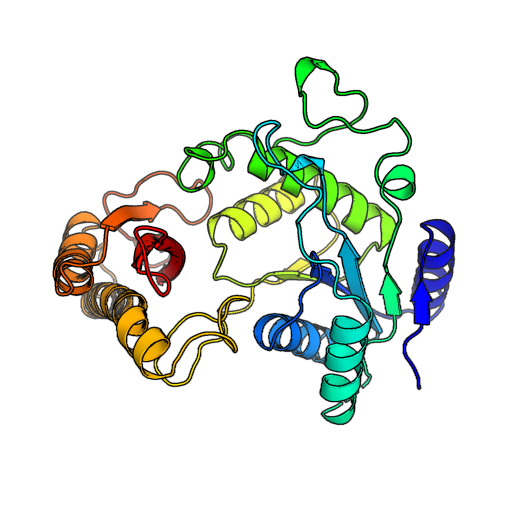ATOM 524 O O . ALA A 1 81 ? 68.33900 4.70800 45.00900 1.000 40.99702 69 ALA A O 1
ATOM 526 N N . PRO A 1 82 ? 68.82600 3.43200 46.79700 1.000 44.61061 70 PRO A N 1
ATOM 527 C CA . PRO A 1 82 ? 70.10800 3.00300 46.20900 1.000 44.29215 70 PRO A CA 1
ATOM 528 C C . PRO A 1 82 ? 69.99000 2.38200 44.83700 1.000 48.02155 70 PRO A C 1
ATOM 529 O O . PRO A 1 82 ? 70.94100 2.48100 44.05300 1.000 58.01485 70 PRO A O 1
ATOM 533 N N . HIS A 1 83 ? 68.87400 1.73400 44.50900 1.000 49.29012 71 HIS A N 1
ATOM 534 C CA . HIS A 1 83 ? 68.81400 1.12200 43.18600 1.000 53.42219 71 HIS A CA 1
ATOM 535 C C . HIS A 1 83 ? 68.63400 2.15900 42.08800 1.000 52.73264 71 HIS A C 1
ATOM 536 O O . HIS A 1 83 ? 68.72900 1.81600 40.90700 1.000 56.26201 71 HIS A O 1
ATOM 543 N N . GLU A 1 84 ? 68.39600 3.41500 42.44200 1.000 52.81423 72 GLU A N 1
ATOM 544 C CA . GLU A 1 84 ? 68.23400 4.46600 41.44900 1.000 60.28881 72 GLU A CA 1
ATOM 545 C C . GLU A 1 84 ? 69.58400 5.10600 41.14800 1.000 65.08938 72 GLU A C 1
ATOM 546 O O . GLU A 1 84 ? 70.35100 5.41900 42.06700 1.000 67.03172 72 GLU A O 1
ATOM 552 N N . ASP A 1 85 ? 69.87100 5.30500 39.86200 1.000 89.76866 73 ASP A N 1
ATOM 553 C CA . ASP A 1 85 ? 71.13200 5.91300 39.43700 1.000 92.44793 73 ASP A CA 1
ATOM 554 C C . ASP A 1 85 ? 70.93000 7.42100 39.41200 1.000 95.08772 73 ASP A C 1
ATOM 555 O O . ASP A 1 85 ? 70.54800 8.00900 38.39800 1.000 100.13043 73 ASP A O 1
ATOM 560 N N . LEU A 1 86 ? 71.19000 8.05100 40.55700 1.000 86.81041 74 LEU A N 1
ATOM 561 C CA . LEU A 1 86 ? 71.01100 9.48900 40.71200 1.000 86.80514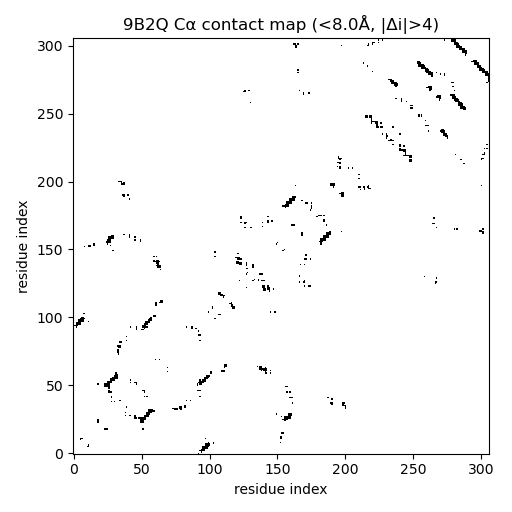 74 LEU A CA 1
ATOM 562 C C . LEU A 1 86 ? 71.88600 10.29400 39.75700 1.000 83.69161 74 LEU A C 1
ATOM 563 O O . LEU A 1 86 ? 71.60000 11.47200 39.51500 1.000 79.69640 74 LEU A O 1
ATOM 568 N N . ASP A 1 87 ? 72.92200 9.67600 39.18700 1.000 93.89547 75 ASP A N 1
ATOM 569 C CA . ASP A 1 87 ? 73.85700 10.38900 38.32500 1.000 98.09597 75 ASP A CA 1
ATOM 570 C C . ASP A 1 87 ? 73.24600 10.80800 36.99200 1.000 95.51408 75 ASP A C 1
ATOM 571 O O . ASP A 1 87 ? 73.80600 11.68700 36.32900 1.000 102.09645 75 ASP A O 1
ATOM 576 N N . ASN A 1 88 ? 72.13000 10.21000 36.57300 1.000 88.88697 76 ASN A N 1
ATOM 577 C CA . ASN A 1 88 ? 71.50300 10.60300 35.31700 1.000 94.87980 76 ASN A CA 1
ATOM 578 C C . ASN A 1 88 ? 70.26900 11.47700 35.51800 1.000 86.88673 76 ASN A C 1
ATOM 579 O O . ASN A 1 88 ? 69.50900 11.68800 34.56800 1.000 80.65704 76 ASN A O 1
ATOM 584 N N . TYR A 1 89 ? 70.05200 11.99700 36.72100 1.000 81.14394 77 TYR A N 1
ATOM 585 C CA . TYR A 1 89 ? 69.03200 13.02000 36.88700 1.000 80.58335 77 TYR A CA 1
ATOM 586 C C . TYR A 1 89 ? 69.46100 14.25300 36.09200 1.000 80.85180 77 TYR A C 1
ATOM 587 O O . TYR A 1 89 ? 70.63300 14.65100 36.16300 1.000 82.00720 77 TYR A O 1
ATOM 596 N N . PRO A 1 90 ? 68.57100 14.85500 35.30200 1.000 79.63060 78 PRO A N 1
ATOM 597 C CA . PRO A 1 90 ? 69.00600 15.92300 34.38900 1.000 81.14131 78 PRO A CA 1
ATOM 598 C C . PRO A 1 90 ? 69.33600 17.20700 35.14000 1.000 73.60093 78 PRO A C 1
ATOM 599 O O . PRO A 1 90 ? 68.53500 17.70700 35.93300 1.000 76.08281 78 PRO A O 1
ATOM 603 N N . ARG A 1 91 ? 70.53300 17.72800 34.88700 1.000 78.82524 79 ARG A N 1
ATOM 604 C CA . ARG A 1 91 ? 70.95300 19.03300 35.37800 1.000 76.47496 79 ARG A CA 1
ATOM 605 C C . ARG A 1 91 ? 70.73400 20.04600 34.25900 1.000 71.24538 79 ARG A C 1
ATOM 606 O O . ARG A 1 91 ? 71.29000 19.89200 33.16700 1.000 70.98746 79 ARG A O 1
ATOM 614 N N . THR A 1 92 ? 69.90300 21.06100 34.52000 1.000 55.67510 80 THR A N 1
ATOM 615 C CA . THR A 1 92 ? 69.45700 21.99800 33.48700 1.000 57.01473 80 THR A CA 1
ATOM 616 C C . THR A 1 92 ? 69.50400 23.44000 33.99700 1.000 55.71457 80 THR A C 1
ATOM 617 O O . THR A 1 92 ? 68.58100 24.22800 33.75800 1.000 45.11857 80 THR A O 1
ATOM 621 N N . LEU A 1 93 ? 70.59300 23.80800 34.68600 1.000 46.85035 81 LEU A N 1
ATOM 622 C CA . LEU A 1 93 ? 70.64100 25.10500 35.35600 1.000 45.20016 81 LEU A CA 1
ATOM 623 C C . LEU A 1 93 ? 70.49900 26.25600 34.37100 1.000 45.26332 81 LEU A C 1
ATOM 624 O O . LEU A 1 93 ? 69.74800 27.20400 34.62900 1.000 43.42100 81 LEU A O 1
ATOM 629 N N . ASP A 1 94 ? 71.20600 26.20200 33.23700 1.000 44.89749 82 ASP A N 1
ATOM 630 C CA . ASP A 1 94 ? 71.09800 27.31000 32.29200 1.000 43.98948 82 ASP A CA 1
ATOM 631 C C . ASP A 1 94 ? 69.67300 27.43200 31.76900 1.000 49.48488 82 ASP A C 1
ATOM 632 O O . ASP A 1 94 ? 69.15000 28.54600 31.61500 1.000 45.39492 82 ASP A O 1
ATOM 637 N N . HIS A 1 95 ? 69.02300 26.29200 31.52200 1.000 44.84485 83 HIS A N 1
ATOM 638 C CA . HIS A 1 95 ? 67.62100 26.29700 31.12300 1.000 47.81363 83 HIS A CA 1
ATOM 639 C C . HIS A 1 95 ? 66.74400 26.90300 32.21700 1.000 44.79748 83 HIS A C 1
ATOM 640 O O . HIS A 1 95 ? 65.88700 27.75700 31.94800 1.000 46.37661 83 HIS A O 1
ATOM 647 N N . ASP A 1 96 ? 66.96700 26.48800 33.46300 1.000 43.41836 84 ASP A N 1
ATOM 648 C CA . ASP A 1 96 ? 66.14400 26.97100 34.56800 1.000 40.97070 84 ASP A CA 1
ATOM 649 C C . ASP A 1 96 ? 66.29800 28.47300 34.75100 1.000 44.91065 84 ASP A C 1
ATOM 650 O O . ASP A 1 96 ? 65.31300 29.17900 34.99900 1.000 48.28737 84 ASP A O 1
ATOM 655 N N . LEU A 1 97 ? 67.52800 28.97800 34.63800 1.000 41.22600 85 LEU A N 1
ATOM 656 C CA . LEU A 1 97 ? 67.73600 30.41900 34.70300 1.000 49.85335 85 LEU A CA 1
ATOM 657 C C . LEU A 1 97 ? 66.95200 31.13700 33.61500 1.000 53.03004 85 LEU A C 1
ATOM 658 O O . LEU A 1 97 ? 66.42800 32.23300 33.85000 1.000 50.49816 85 LEU A O 1
ATOM 663 N N . GLN A 1 98 ? 66.82000 30.51500 32.43800 1.000 58.50175 86 GLN A N 1
ATOM 664 C CA . GLN A 1 98 ? 66.06400 31.13300 31.34900 1.000 61.43368 86 GLN A CA 1
ATOM 665 C C . GLN A 1 98 ? 64.58200 31.21100 31.68000 1.000 62.50223 86 GLN A C 1
ATOM 666 O O . GLN A 1 98 ? 63.94600 32.25100 31.47300 1.000 68.31872 86 GLN A O 1
ATOM 672 N N . ILE A 1 99 ? 64.01100 30.10300 32.15900 1.000 55.64878 87 ILE A N 1
ATOM 673 C CA . ILE A 1 99 ? 62.63800 30.10700 32.65900 1.000 57.85167 87 ILE A CA 1
ATOM 674 C C . ILE A 1 99 ? 62.43400 31.27800 33.61100 1.000 53.31166 87 ILE A C 1
ATOM 675 O O . ILE A 1 99 ? 61.50800 32.08100 33.45200 1.000 61.40473 87 ILE A O 1
ATOM 680 N N . LEU A 1 100 ? 63.32000 31.40100 34.60500 1.000 53.70907 88 LEU A N 1
ATOM 681 C CA . LEU A 1 100 ? 63.17000 32.42800 35.63100 1.000 55.30400 88 LEU A CA 1
ATOM 682 C C . LEU A 1 100 ? 63.27900 33.83000 35.04800 1.000 63.01545 88 LEU A C 1
ATOM 683 O O . LEU A 1 100 ? 62.59600 34.74800 35.51600 1.000 65.73683 88 LEU A O 1
ATOM 688 N N . GLN A 1 101 ? 64.11500 34.01200 34.02600 1.000 66.99487 89 GLN A N 1
ATOM 689 C CA . GLN A 1 101 ? 64.22000 35.31800 33.38100 1.000 69.29515 89 GLN A CA 1
ATOM 690 C C . GLN A 1 101 ? 63.00300 35.60400 32.50800 1.000 68.98459 89 GLN A C 1
ATOM 691 O O . GLN A 1 101 ? 62.45400 36.71000 32.54500 1.000 75.70118 89 GLN A O 1
ATOM 697 N N . THR A 1 102 ? 62.55600 34.61400 31.72900 1.000 74.57999 90 THR A N 1
ATOM 698 C CA . THR A 1 102 ? 61.40200 34.81100 30.85500 1.000 73.24036 90 THR A CA 1
ATOM 699 C C . THR A 1 102 ? 60.12600 35.05300 31.65500 1.000 75.48273 90 THR A C 1
ATOM 700 O O . THR A 1 102 ? 59.29500 35.88300 31.27000 1.000 76.21177 90 THR A O 1
ATOM 704 N N . ASN A 1 103 ? 59.94200 34.33500 32.76700 1.000 74.01151 91 ASN A N 1
ATOM 705 C CA . ASN A 1 103 ? 58.80100 34.63300 33.62400 1.000 74.26680 91 ASN A CA 1
ATOM 706 C C . ASN A 1 103 ? 58.90700 36.03500 34.20900 1.000 83.78636 91 ASN A C 1
ATOM 707 O O . ASN A 1 103 ? 57.88600 36.70600 34.40200 1.000 85.58921 91 ASN A O 1
ATOM 712 N N . ASN A 1 104 ? 60.13100 36.49900 34.47900 1.000 90.51348 92 ASN A N 1
ATOM 713 C CA . ASN A 1 104 ? 60.31400 37.83200 35.04500 1.000 90.81352 92 ASN A CA 1
ATOM 714 C C . ASN A 1 104 ? 59.98800 38.92700 34.04000 1.000 95.97203 92 ASN A C 1
ATOM 715 O O . ASN A 1 104 ? 59.50400 39.99500 34.43300 1.000 100.15148 92 ASN A O 1
ATOM 720 N N . ASN A 1 105 ? 60.24400 38.68800 32.74900 1.000 97.46169 93 ASN A N 1
ATOM 721 C CA . ASN A 1 105 ? 59.77200 39.61300 31.72100 1.000 102.04908 93 ASN A CA 1
ATOM 722 C C . ASN A 1 105 ? 58.26500 39.80700 31.80600 1.000 106.13641 93 ASN A C 1
ATOM 723 O O . ASN A 1 105 ? 57.75400 40.88700 31.48100 1.000 105.71794 93 ASN A O 1
ATOM 728 N N . ASN A 1 106 ? 57.54300 38.77800 32.25100 1.000 98.29600 94 ASN A N 1
ATOM 729 C CA . ASN A 1 106 ? 56.10300 38.83100 32.44700 1.000 105.13629 94 ASN A CA 1
ATOM 730 C C . ASN A 1 106 ? 55.71100 39.31700 33.84400 1.000 106.74701 94 ASN A C 1
ATOM 731 O O . ASN A 1 106 ? 54.57300 39.08700 34.27100 1.000 107.42077 94 ASN A O 1
ATOM 736 N N . ASN A 1 107 ? 56.63100 39.95600 34.56700 1.000 105.77584 95 ASN A N 1
ATOM 737 C CA . ASN A 1 107 ? 56.29600 40.70000 35.78600 1.000 105.59687 95 ASN A CA 1
ATOM 738 C C . ASN A 1 107 ? 57.40100 41.69000 36.15000 1.000 104.03879 95 ASN A C 1
ATOM 739 O O . ASN A 1 107 ? 57.15500 42.89300 36.27200 1.000 106.59962 95 ASN A O 1
ATOM 744 N N . LYS A 1 111 ? 57.73400 43.38400 40.69900 1.000 83.85742 99 LYS A N 1
ATOM 745 C CA . LYS A 1 111 ? 58.79700 42.60400 41.32700 1.000 80.14645 99 LYS A CA 1
ATOM 746 C C . LYS A 1 111 ? 59.13500 41.37800 40.48200 1.000 81.49398 99 LYS A C 1
ATOM 747 O O . LYS A 1 111 ? 58.42500 41.06000 39.52900 1.000 85.48393 99 LYS A O 1
ATOM 753 N N . ILE A 1 112 ? 60.22700 40.70300 40.84000 1.000 71.75860 100 ILE A N 1
ATOM 754 C CA . ILE A 1 112 ? 60.79800 39.60400 40.07000 1.000 65.75262 100 ILE A CA 1
ATOM 755 C C . ILE A 1 112 ? 61.11900 38.46200 41.02800 1.000 56.50414 100 ILE A C 1
ATOM 756 O O . ILE A 1 112 ? 60.83800 38.54600 42.22400 1.000 59.36238 100 ILE A O 1
ATOM 761 N N . VAL A 1 113 ? 61.71600 37.39200 40.49800 1.000 51.70357 101 VAL A N 1
ATOM 762 C CA . VAL A 1 113 ? 62.45300 36.48200 41.37000 1.000 53.05373 101 VAL A CA 1
ATOM 763 C C . VAL A 1 113 ? 63.75100 37.16700 41.76400 1.000 49.03483 101 VAL A C 1
ATOM 764 O O . VAL A 1 113 ? 64.57300 37.50900 40.90700 1.000 47.02143 101 VAL A O 1
ATOM 768 N N . ASP A 1 114 ? 63.94100 37.37700 43.06100 1.000 36.38857 102 ASP A N 1
ATOM 769 C CA . ASP A 1 114 ? 65.10200 38.13700 43.50900 1.000 45.38965 102 ASP A CA 1
ATOM 770 C C . ASP A 1 114 ? 66.37100 37.30400 43.58400 1.000 38.56252 102 ASP A C 1
ATOM 771 O O . ASP A 1 114 ? 67.45200 37.82100 43.29300 1.000 39.42578 102 ASP A O 1
ATOM 776 N N . ALA A 1 115 ? 66.26600 36.03000 43.96200 1.000 33.10134 103 ALA A N 1
ATOM 777 C CA . ALA A 1 115 ? 67.44500 35.21500 44.19000 1.000 35.87535 103 ALA A CA 1
ATOM 778 C C . ALA A 1 115 ? 67.12200 33.76200 43.87900 1.000 31.57484 103 ALA A C 1
ATOM 779 O O . ALA A 1 115 ? 65.99100 33.31500 44.06900 1.000 36.32014 103 ALA A O 1
ATOM 781 N N . VAL A 1 116 ? 68.12500 33.02500 43.41000 1.000 31.39061 104 VAL A N 1
ATOM 782 C CA . VAL A 1 116 ? 68.00500 31.57700 43.24000 1.000 28.87715 104 VAL A CA 1
ATOM 783 C C . VAL A 1 116 ? 69.17100 30.90900 43.95700 1.000 30.48523 104 VAL A C 1
ATOM 784 O O . VAL A 1 116 ? 70.33300 31.28500 43.75700 1.000 33.51454 104 VAL A O 1
ATOM 788 N N . PHE A 1 117 ? 68.85300 29.91500 44.78800 1.000 31.21690 105 PHE A N 1
ATOM 789 C CA . PHE A 1 117 ? 69.81200 29.24200 45.65600 1.000 29.83516 105 PHE A CA 1
ATOM 790 C C . PHE A 1 117 ? 70.14200 27.88400 45.04600 1.000 29.88253 105 PHE A C 1
ATOM 791 O O . PHE A 1 117 ? 69.24600 27.05700 44.85200 1.000 29.00611 105 PHE A O 1
ATOM 799 N N . VAL A 1 118 ? 71.40900 27.67700 44.70300 1.000 29.42195 106 VAL A N 1
ATOM 800 C CA . VAL A 1 118 ? 71.83100 26.47300 43.98800 1.000 27.16905 106 VAL A CA 1
ATOM 801 C C . VAL A 1 118 ? 73.01600 25.87300 44.73300 1.000 31.25901 106 VAL A C 1
ATOM 802 O O . VAL A 1 118 ? 74.17200 26.06900 44.32500 1.000 30.16941 106 VAL A O 1
ATOM 806 N N . PRO A 1 119 ? 72.77700 25.14200 45.81700 1.000 28.84556 107 PRO A N 1
ATOM 807 C CA . PRO A 1 119 ? 73.87500 24.62600 46.63800 1.000 32.06437 107 PRO A CA 1
ATOM 808 C C . PRO A 1 119 ? 74.46500 23.32400 46.12000 1.000 35.39898 107 PRO A C 1
ATOM 809 O O . PRO A 1 119 ? 73.83000 22.55100 45.39600 1.000 33.99355 107 PRO A O 1
ATOM 813 N N . LYS A 1 120 ? 75.69900 23.08400 46.54800 1.000 33.15661 108 LYS A N 1
ATOM 814 C CA . LYS A 1 120 ? 76.32000 21.77900 46.45300 1.000 31.53010 108 LYS A CA 1
ATOM 815 C C . LYS A 1 120 ? 75.75200 20.84900 47.52800 1.000 27.02166 108 LYS A C 1
ATOM 816 O O . LYS A 1 120 ? 75.24300 21.28800 48.56500 1.000 29.12454 108 LYS A O 1
ATOM 822 N N . VAL A 1 121 ? 75.85200 19.54400 47.26000 1.000 29.54302 109 VAL A N 1
ATOM 823 C CA . VAL A 1 121 ? 75.39500 18.53900 48.21700 1.000 29.10875 109 VAL A CA 1
ATOM 824 C C . VAL A 1 121 ? 76.05900 18.74400 49.57500 1.000 27.75859 109 VAL A C 1
ATOM 825 O O . VAL A 1 121 ? 75.40600 18.65700 50.62500 1.000 27.68490 109 VAL A O 1
ATOM 829 N N . SER A 1 122 ? 77.37100 19.00500 49.57500 1.000 29.46669 110 SER A N 1
ATOM 830 C CA . SER A 1 122 ? 78.12300 19.13700 50.82200 1.000 31.74065 110 SER A CA 1
ATOM 831 C C . SER A 1 122 ? 77.66300 20.30900 51.67400 1.000 37.67031 110 SER A C 1
ATOM 832 O O . SER A 1 122 ? 77.88000 20.29700 52.89100 1.000 33.80668 110 SER A O 1
ATOM 835 N N . GLU A 1 123 ? 77.06100 21.33100 51.06300 1.000 32.40389 111 GLU A N 1
ATOM 836 C CA . GLU A 1 123 ? 76.52400 22.44800 51.82700 1.000 30.08255 111 GLU A CA 1
ATOM 837 C C . GLU A 1 123 ? 75.22100 22.06200 52.50700 1.000 30.72737 111 GLU A C 1
ATOM 838 O O . GLU A 1 123 ? 74.93500 22.51000 53.62700 1.000 31.64853 111 GLU A O 1
ATOM 844 N N . MET A 1 124 ? 74.41300 21.24000 51.83500 1.000 27.78491 112 MET A N 1
ATOM 845 C CA . MET A 1 124 ? 73.14400 20.79200 52.39900 1.000 26.13998 112 MET A CA 1
ATOM 846 C C . MET A 1 124 ? 73.29900 19.61300 53.35200 1.000 25.57675 112 MET A C 1
ATOM 847 O O . MET A 1 124 ? 72.42100 19.41900 54.19900 1.000 25.85047 112 MET A O 1
ATOM 852 N N . TYR A 1 125 ? 74.35600 18.81300 53.19500 1.000 23.50808 113 TYR A N 1
ATOM 853 C CA . TYR A 1 125 ? 74.63400 17.64500 54.03400 1.000 25.57938 113 TYR A CA 1
ATOM 854 C C . TYR A 1 125 ? 76.05400 17.77000 54.57200 1.000 27.59805 113 TYR A C 1
ATOM 855 O O . TYR A 1 125 ? 76.96600 17.05700 54.13600 1.000 26.85848 113 TYR A O 1
ATOM 864 N N . PRO A 1 126 ? 76.28000 18.67000 55.53700 1.000 30.19573 114 PRO A N 1
ATOM 865 C CA . PRO A 1 126 ? 77.65300 18.87200 56.02900 1.000 26.39264 114 PRO A CA 1
ATOM 866 C C . PRO A 1 126 ? 78.23800 17.66200 56.72100 1.000 29.31404 114 PRO A C 1
ATOM 867 O O . PRO A 1 126 ? 79.46400 17.57300 56.82200 1.000 31.22216 114 PRO A O 1
ATOM 871 N N . SER A 1 127 ? 77.41900 16.72300 57.19700 1.000 27.13483 115 SER A N 1
ATOM 872 C CA . SER A 1 127 ? 77.93800 15.49500 57.78700 1.000 29.36142 115 SER A CA 1
ATOM 873 C C . SER A 1 127 ? 77.97100 14.34300 56.78500 1.000 31.73802 115 SER A C 1
ATOM 874 O O . SER A 1 127 ? 78.23500 13.19600 57.17600 1.000 31.99594 115 SER A O 1
ATOM 877 N N . GLY A 1 128 ? 77.71400 14.62000 55.51100 1.000 28.89820 116 GLY A N 1
ATOM 878 C CA . GLY A 1 128 ? 77.75000 13.60100 54.47700 1.000 35.72797 116 GLY A CA 1
ATOM 879 C C . GLY A 1 128 ? 76.38300 12.99300 54.20800 1.000 34.73574 116 GLY A C 1
ATOM 880 O O . GLY A 1 128 ? 75.44600 13.10900 54.99800 1.000 27.38486 116 GLY A O 1
ATOM 881 N N . ILE A 1 129 ? 76.26900 12.32100 53.06100 1.000 30.39312 117 ILE A N 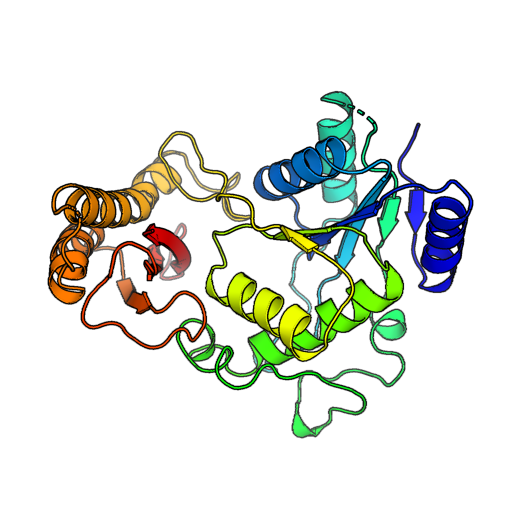1
ATOM 882 C CA . ILE A 1 129 ? 75.00400 11.69400 52.69400 1.000 24.30818 117 ILE A CA 1
ATOM 883 C C . ILE A 1 129 ? 75.30100 10.43500 51.89000 1.000 32.34862 117 ILE A C 1
ATOM 884 O O . ILE A 1 129 ? 76.24400 10.39100 51.09300 1.000 29.79041 117 ILE A O 1
ATOM 889 N N . SER A 1 130 ? 74.50800 9.40500 52.13800 1.000 26.97955 118 SER A N 1
ATOM 890 C CA . SER A 1 130 ? 74.55400 8.15700 51.38900 1.000 30.00097 118 SER A CA 1
ATOM 891 C C . SER A 1 130 ? 73.12500 7.78200 51.03600 1.000 31.40377 118 SER A C 1
ATOM 892 O O . SER A 1 130 ? 72.19600 8.12600 51.77100 1.000 28.42972 118 SER A O 1
ATOM 895 N N . LEU A 1 131 ? 72.94400 7.09800 49.89300 1.000 29.24298 119 LEU A N 1
ATOM 896 C CA . LEU A 1 131 ? 71.64100 6.50200 49.60500 1.000 31.31691 119 LEU A CA 1
ATOM 897 C C . LEU A 1 131 ? 71.39600 5.24100 50.42200 1.000 29.38773 119 LEU A C 1
ATOM 898 O O . LEU A 1 131 ? 70.24500 4.82000 50.55100 1.000 28.90873 119 LEU A O 1
ATOM 903 N N . ASP A 1 132 ? 72.45500 4.64700 50.96000 1.000 28.61922 120 ASP A N 1
ATOM 904 C CA . ASP A 1 132 ? 72.40200 3.46100 51.82000 1.000 28.73502 120 ASP A CA 1
ATOM 905 C C . ASP A 1 132 ? 72.02800 3.93500 53.22300 1.000 32.66707 120 ASP A C 1
ATOM 906 O O . ASP A 1 132 ? 72.85600 4.50500 53.93900 1.000 33.13555 120 ASP A O 1
ATOM 911 N N . ILE A 1 133 ? 70.76500 3.72400 53.60700 1.000 28.46394 121 ILE A N 1
ATOM 912 C CA . ILE A 1 133 ? 70.25800 4.21600 54.89000 1.000 29.14034 121 ILE A CA 1
ATOM 913 C C . ILE A 1 133 ? 71.07300 3.68500 56.06500 1.000 33.81721 121 ILE A C 1
ATOM 914 O O . ILE A 1 133 ? 71.26900 4.39300 57.06200 1.000 32.86183 121 ILE A O 1
ATOM 919 N N . GLY A 1 134 ? 71.58500 2.45800 55.96300 1.000 36.86758 122 GLY A N 1
ATOM 920 C CA . GLY A 1 134 ? 72.46000 1.89500 56.98500 1.000 40.60750 122 GLY A CA 1
ATOM 921 C C . GLY A 1 134 ? 73.77900 2.63000 57.14800 1.000 40.90227 122 GLY A C 1
ATOM 922 O O . GLY A 1 134 ? 74.48200 2.39500 58.13700 1.000 42.56300 122 GLY A O 1
ATOM 923 N N . LYS A 1 135 ? 74.14000 3.49600 56.20400 1.000 30.89055 123 LYS A N 1
ATOM 924 C CA . LYS A 1 135 ? 75.37300 4.25900 56.29500 1.000 32.19597 123 LYS A CA 1
ATOM 925 C C . LYS A 1 135 ? 75.12100 5.71900 56.62100 1.000 29.69830 123 LYS A C 1
ATOM 926 O O . LYS A 1 135 ? 76.07700 6.49800 56.66600 1.000 31.31691 123 LYS A O 1
ATOM 932 N N . GLN A 1 136 ? 73.86600 6.11300 56.79600 1.000 28.41656 124 GLN A N 1
ATOM 933 C CA . GLN A 1 136 ? 73.56300 7.52800 56.93000 1.000 24.84245 124 GLN A CA 1
ATOM 934 C C . GLN A 1 136 ? 73.96500 8.02200 58.31200 1.000 31.61958 124 GLN A C 1
ATOM 935 O O . GLN A 1 136 ? 73.98500 7.27000 59.29200 1.000 28.37709 124 GLN A O 1
ATOM 941 N N . ARG A 1 137 ? 74.30500 9.30300 58.37000 1.000 29.99307 125 ARG A N 1
ATOM 942 C CA . ARG A 1 137 ? 74.77900 9.92600 59.59100 1.000 31.18005 125 ARG A CA 1
ATOM 943 C C . ARG A 1 137 ? 74.21600 11.33700 59.63300 1.000 28.33761 125 ARG A C 1
ATOM 944 O O . ARG A 1 137 ? 74.11500 12.00500 58.59400 1.000 29.01927 125 ARG A O 1
ATOM 952 N N . GLY A 1 138 ? 73.81300 11.76500 60.82000 1.000 27.57699 126 GLY A N 1
ATOM 953 C CA . GLY A 1 138 ? 73.38000 13.13300 61.05500 1.000 26.35579 126 GLY A CA 1
ATOM 954 C C . GLY A 1 138 ? 71.88200 13.23100 61.28800 1.000 29.19034 126 GLY A C 1
ATOM 955 O O . GLY A 1 138 ? 71.17400 12.23000 61.42100 1.000 25.02932 126 GLY A O 1
ATOM 956 N N . ALA A 1 139 ? 71.39200 14.47600 61.30800 1.000 24.04236 127 ALA A N 1
ATOM 957 C CA . ALA A 1 139 ? 69.98700 14.72500 61.61500 1.000 27.17431 127 ALA A CA 1
ATOM 958 C C . ALA A 1 139 ? 69.10100 14.43500 60.41100 1.000 28.61133 127 ALA A C 1
ATOM 959 O O . ALA A 1 139 ? 69.30300 14.99700 59.32100 1.000 24.49241 127 ALA A O 1
ATOM 961 N N . PHE A 1 140 ? 68.07800 13.60300 60.63100 1.000 23.60546 128 PHE A N 1
ATOM 962 C CA . PHE A 1 140 ? 67.04300 13.33500 59.64000 1.000 23.62915 128 PHE A CA 1
ATOM 963 C C . PHE A 1 140 ? 65.67500 13.48600 60.29300 1.000 24.26080 128 PHE A C 1
ATOM 964 O O . PHE A 1 140 ? 65.51800 13.23500 61.48600 1.000 25.15828 128 PHE A O 1
ATOM 972 N N . VAL A 1 141 ? 64.68700 13.89600 59.50000 1.000 22.26846 129 VAL A N 1
ATOM 973 C CA . VAL A 1 141 ? 63.33200 14.13800 59.97800 1.000 24.20817 129 VAL A CA 1
ATOM 974 C C . VAL A 1 141 ? 62.39600 13.14900 59.30300 1.000 24.47662 129 VAL A C 1
ATOM 975 O O . VAL A 1 141 ? 62.43100 13.00600 58.07600 1.000 23.10540 129 VAL A O 1
ATOM 979 N N . THR A 1 142 ? 61.55800 12.46900 60.09800 1.000 24.39240 130 THR A N 1
ATOM 980 C CA . THR A 1 142 ? 60.50300 11.61500 59.56500 1.000 25.83731 130 THR A CA 1
ATOM 981 C C . THR A 1 142 ? 59.15600 12.09200 60.07200 1.000 26.90849 130 THR A C 1
ATOM 982 O O . THR A 1 142 ? 58.96700 12.22400 61.28600 1.000 23.68968 130 THR A O 1
ATOM 986 N N . VAL A 1 143 ? 58.20200 12.27000 59.16600 1.000 22.01053 131 VAL A N 1
ATOM 987 C CA . VAL A 1 143 ? 56.83000 12.61200 59.54600 1.000 25.43989 131 VAL A CA 1
ATOM 988 C C . VAL A 1 143 ? 56.08600 11.28100 59.57800 1.000 25.23724 131 VAL A C 1
ATOM 989 O O . VAL A 1 143 ? 55.55000 10.80800 58.56700 1.000 26.39001 131 VAL A O 1
ATOM 993 N N . HIS A 1 144 ? 56.11600 10.63400 60.74000 1.000 24.57400 132 HIS A N 1
ATOM 994 C CA . HIS A 1 144 ? 55.48900 9.32600 60.89200 1.000 22.68956 132 H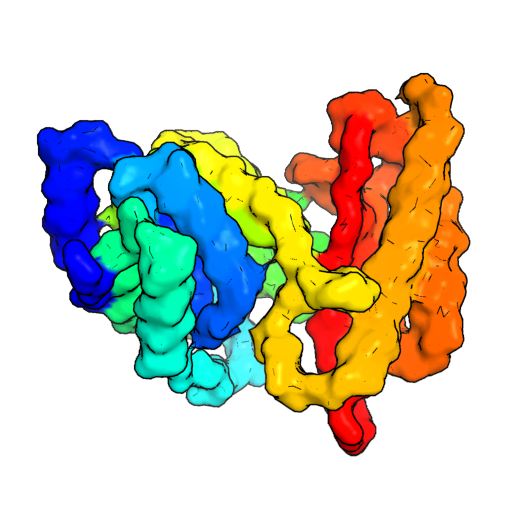IS A CA 1
ATOM 995 C C . HIS A 1 144 ? 53.97700 9.43700 60.71600 1.000 25.07932 132 HIS A C 1
ATOM 996 O O . HIS A 1 144 ? 53.35000 10.36500 61.22700 1.000 27.75596 132 HIS A O 1
ATOM 1003 N N . GLY A 1 145 ? 53.38500 8.47200 59.99800 1.000 26.61635 133 GLY A N 1
ATOM 1004 C CA . GLY A 1 145 ? 51.96100 8.46300 59.77100 1.000 27.09272 133 GLY A CA 1
ATOM 1005 C C . GLY A 1 145 ? 51.51600 9.14100 58.48600 1.000 28.84556 133 GLY A C 1
ATOM 1006 O O . GLY A 1 145 ? 50.37300 8.94400 58.06500 1.000 29.34826 133 GLY A O 1
ATOM 1007 N N . SER A 1 146 ? 52.38100 9.93600 57.86500 1.000 25.02668 134 SER A N 1
ATOM 1008 C CA . SER A 1 146 ? 52.09500 10.60300 56.59900 1.000 28.48499 134 SER A CA 1
ATOM 1009 C C . SER A 1 146 ? 52.97600 10.09500 55.46800 1.000 28.64817 134 SER A C 1
ATOM 1010 O O . SER A 1 146 ? 52.83100 10.56000 54.32800 1.000 28.25865 134 SER A O 1
ATOM 1013 N N . SER A 1 147 ? 53.88900 9.16100 55.75500 1.000 25.33462 135 SER A N 1
ATOM 1014 C CA . SER A 1 147 ? 55.01400 8.86200 54.87300 1.000 28.34550 135 SER A CA 1
ATOM 1015 C C . SER A 1 147 ? 54.98700 7.45300 54.30100 1.000 29.32457 135 SER A C 1
ATOM 1016 O O . SER A 1 147 ? 55.74200 7.16900 53.35800 1.000 27.16378 135 SER A O 1
ATOM 1019 N N . GLU A 1 148 ? 54.12700 6.58000 54.82500 1.000 24.67927 136 GLU A N 1
ATOM 1020 C CA . GLU A 1 148 ? 54.18700 5.15100 54.55200 1.000 26.19525 136 GLU A CA 1
ATOM 1021 C C . GLU A 1 148 ? 53.13900 4.66600 53.55600 1.000 27.52698 136 GLU A C 1
ATOM 1022 O O . GLU A 1 148 ? 53.28400 3.55600 53.01400 1.000 30.87739 136 GLU A O 1
ATOM 1028 N N . GLN A 1 149 ? 52.06300 5.42300 53.34800 1.000 24.98721 137 GLN A N 1
ATOM 1029 C CA . GLN A 1 149 ? 50.95900 4.96700 52.52200 1.000 28.56132 137 GLN A CA 1
ATOM 1030 C C . GLN A 1 149 ? 51.08700 5.59200 51.13600 1.000 30.84054 137 GLN A C 1
ATOM 1031 O O . GLN A 1 149 ? 51.96900 6.41900 50.88100 1.000 32.26703 137 GLN A O 1
ATOM 1037 N N . LEU A 1 150 ? 50.19400 5.18700 50.23100 1.000 28.76924 138 LEU A N 1
ATOM 1038 C CA . LEU A 1 150 ? 50.08500 5.83300 48.92300 1.000 32.49074 138 LEU A CA 1
ATOM 1039 C C . LEU A 1 150 ? 51.42800 5.87500 48.19600 1.000 33.52770 138 LEU A C 1
ATOM 1040 O O . LEU A 1 150 ? 51.99400 4.82000 47.87200 1.000 31.98541 138 LEU A O 1
ATOM 1045 N N . GLU A 1 151 ? 51.94400 7.08100 47.91400 1.000 30.78790 139 GLU A N 1
ATOM 1046 C CA . GLU A 1 151 ? 53.19500 7.18900 47.16600 1.000 30.69842 139 GLU A CA 1
ATOM 1047 C C . GLU A 1 151 ? 54.36700 6.57900 47.91700 1.000 32.19333 139 GLU A C 1
ATOM 1048 O O . GLU A 1 151 ? 55.37700 6.23900 47.29300 1.000 29.31930 139 GLU A O 1
ATOM 1054 N N . GLY A 1 152 ? 54.26700 6.45900 49.24200 1.000 27.16642 140 GLY A N 1
ATOM 1055 C CA . GLY A 1 152 ? 55.33600 5.88100 50.03200 1.000 26.66899 140 GLY A CA 1
ATOM 1056 C C . GLY A 1 152 ? 55.44600 4.37200 49.95000 1.000 32.24860 140 GLY A C 1
ATOM 1057 O O . GLY A 1 152 ? 56.45000 3.81600 50.40700 1.000 30.80633 140 GLY A O 1
ATOM 1058 N N . ILE A 1 153 ? 54.45100 3.69700 49.37400 1.000 30.10624 141 ILE A N 1
ATOM 1059 C CA . ILE A 1 153 ? 54.51700 2.23500 49.28100 1.000 32.36177 141 ILE A CA 1
ATOM 1060 C C . ILE A 1 153 ? 55.65400 1.81100 48.35800 1.000 33.31452 141 ILE A C 1
ATOM 1061 O O . ILE A 1 153 ? 56.52800 1.02600 48.74900 1.000 33.27504 141 ILE A O 1
ATOM 1066 N N . THR A 1 154 ? 55.68100 2.33700 47.12400 1.000 30.45365 142 THR A N 1
ATOM 1067 C CA . THR A 1 154 ? 56.78600 2.00800 46.23000 1.000 31.53273 142 THR A CA 1
ATOM 1068 C C . THR A 1 154 ? 58.07300 2.74800 46.58800 1.000 33.25925 142 THR A C 1
ATOM 1069 O O . THR A 1 154 ? 59.15400 2.30900 46.18000 1.000 32.19597 142 THR A O 1
ATOM 1073 N N . ARG A 1 155 ? 57.99400 3.85100 47.34000 1.000 30.94582 143 ARG A N 1
ATOM 1074 C CA . ARG A 1 155 ? 59.17100 4.62400 47.74100 1.000 32.69339 143 ARG A CA 1
ATOM 1075 C C . ARG A 1 155 ? 59.14100 4.86600 49.24900 1.000 32.60917 143 ARG A C 1
ATOM 1076 O O . ARG A 1 155 ? 58.86500 5.98300 49.71200 1.000 28.64554 143 ARG A O 1
ATOM 1084 N N . PRO A 1 156 ? 59.43900 3.83000 50.05000 1.000 29.52722 144 PRO A N 1
ATOM 1085 C CA . PRO A 1 156 ? 59.32100 3.97500 51.51800 1.000 28.24286 144 PRO A CA 1
ATOM 1086 C C . PRO A 1 156 ? 60.33700 4.93000 52.13300 1.000 31.45114 144 PRO A C 1
ATOM 1087 O O . PRO A 1 156 ? 60.12800 5.37800 53.26600 1.000 30.34048 144 PRO A O 1
ATOM 1091 N N . GLN A 1 157 ? 61.42900 5.23500 51.43800 1.000 28.51395 145 GLN A N 1
ATOM 1092 C CA . GLN A 1 157 ? 62.43600 6.18500 51.90600 1.000 31.86435 145 GLN A CA 1
ATOM 1093 C C . GLN A 1 157 ? 62.13300 7.63100 51.51500 1.000 27.79017 145 GLN A C 1
ATOM 1094 O O . GLN A 1 157 ? 62.78700 8.54600 52.03200 1.000 24.76350 145 GLN A O 1
ATOM 1100 N N . PHE A 1 158 ? 61.16700 7.84700 50.62400 1.000 25.43463 146 PHE A N 1
ATOM 1101 C CA . PHE A 1 158 ? 61.05400 9.12300 49.91000 1.000 27.53488 146 PHE A CA 1
ATOM 1102 C C . PHE A 1 158 ? 60.69300 10.28000 50.84400 1.000 26.14261 146 PHE A C 1
ATOM 1103 O O . PHE A 1 158 ? 61.36000 11.32900 50.84700 1.000 26.21630 146 PHE A O 1
ATOM 1111 N N . PHE A 1 159 ? 59.62500 10.13900 51.62500 1.000 26.73215 147 PHE A N 1
ATOM 1112 C CA . PHE A 1 159 ? 59.14900 11.32300 52.33800 1.000 25.56886 147 PHE A CA 1
ATOM 1113 C C . PHE A 1 159 ? 60.00900 11.68100 53.54400 1.000 25.54517 147 PHE A C 1
ATOM 1114 O O . PHE A 1 159 ? 59.96600 12.83300 53.99200 1.000 23.08961 147 PHE A O 1
ATOM 1122 N N . ARG A 1 160 ? 60.78000 10.73200 54.08200 1.000 23.97393 148 ARG A N 1
ATOM 1123 C CA . ARG A 1 160 ? 61.82500 11.10800 55.03500 1.000 26.71110 148 ARG A CA 1
ATOM 1124 C C . ARG A 1 160 ? 62.87500 11.98600 54.36100 1.000 28.41920 148 ARG A C 1
ATOM 1125 O O . ARG A 1 160 ? 63.32300 12.98600 54.93400 1.000 21.12095 148 ARG A O 1
ATOM 1133 N N . GLY A 1 161 ? 63.27600 11.62800 53.13600 1.000 23.54756 149 GLY A N 1
ATOM 1134 C CA . GLY A 1 161 ? 64.18600 12.49200 52.39200 1.000 24.23712 149 GLY A CA 1
ATOM 1135 C C . GLY A 1 161 ? 63.61100 13.87900 52.16800 1.000 26.24525 149 GLY A C 1
ATOM 1136 O O . GLY A 1 161 ? 64.29800 14.89100 52.35900 1.000 22.88695 149 GLY A O 1
ATOM 1137 N N . VAL A 1 162 ? 62.34500 13.94300 51.74500 1.000 23.51071 150 VAL A N 1
ATOM 1138 C CA . VAL A 1 162 ? 61.68900 15.22500 51.49600 1.000 28.04810 150 VAL A CA 1
ATOM 1139 C C . VAL A 1 162 ? 61.60600 16.05300 52.77900 1.000 27.77175 150 VAL A C 1
ATOM 1140 O O . VAL A 1 162 ? 61.95600 17.24400 52.79900 1.000 26.02944 150 VAL A O 1
ATOM 1144 N N . ALA A 1 163 ? 61.11100 15.45100 53.86200 1.000 24.46872 151 ALA A N 1
ATOM 1145 C CA . ALA A 1 163 ? 60.94800 16.21500 55.10400 1.000 23.56072 151 ALA A CA 1
ATOM 1146 C C . ALA A 1 163 ? 62.28900 16.71200 55.62700 1.000 22.74483 151 ALA A C 1
ATOM 1147 O O . ALA A 1 163 ? 62.38800 17.82900 56.16700 1.000 25.18460 151 ALA A O 1
ATOM 1149 N N . THR A 1 164 ? 63.32800 15.89500 55.48400 1.000 21.23412 152 THR A N 1
ATOM 1150 C CA . THR A 1 164 ? 64.66400 16.28600 55.91900 1.000 22.98697 152 THR A CA 1
ATOM 1151 C C . THR A 1 164 ? 65.17000 17.48400 55.11600 1.000 24.73191 152 THR A C 1
ATOM 1152 O O . THR A 1 164 ? 65.65100 18.47100 55.68600 1.000 22.48691 152 THR A O 1
ATOM 1156 N N . VAL A 1 165 ? 65.06200 17.43000 53.78800 1.000 22.28688 153 VAL A N 1
ATOM 1157 C CA . VAL A 1 165 ? 65.63200 18.55200 53.02600 1.000 21.25518 153 VAL A CA 1
ATOM 1158 C C . VAL A 1 165 ? 64.76900 19.81000 53.14700 1.000 25.62149 153 VAL A C 1
ATOM 1159 O O . VAL A 1 165 ? 65.30400 20.93400 53.17200 1.000 25.43989 153 VAL A O 1
ATOM 1163 N N . VAL A 1 166 ? 63.44200 19.67500 53.24400 1.000 23.24752 154 VAL A N 1
ATOM 1164 C CA . VAL A 1 166 ? 62.61900 20.87500 53.40000 1.000 23.51861 154 VAL A CA 1
ATOM 1165 C C . VAL A 1 166 ? 62.88000 21.52600 54.75900 1.000 23.08698 154 VAL A C 1
ATOM 1166 O O . VAL A 1 166 ? 62.87100 22.75700 54.88200 1.000 25.11880 154 VAL A O 1
ATOM 1170 N N . THR A 1 167 ? 63.13300 20.72100 55.79400 1.000 20.70511 155 THR A N 1
ATOM 1171 C CA . THR A 1 167 ? 63.50800 21.29100 57.08800 1.000 21.59206 155 THR A CA 1
ATOM 1172 C C . THR A 1 167 ? 64.78700 22.11600 56.96000 1.000 25.50043 155 THR A C 1
ATOM 1173 O O . THR A 1 167 ? 64.86000 23.25100 57.44700 1.000 23.59493 155 THR A O 1
ATOM 1177 N N . LYS A 1 168 ? 65.81200 21.55800 56.30200 1.000 22.00527 156 LYS A N 1
ATOM 1178 C CA . LYS A 1 168 ? 67.05800 22.30400 56.10200 1.000 23.18173 156 LYS A CA 1
ATOM 1179 C C . LYS A 1 168 ? 66.81800 23.59900 55.32500 1.000 25.81099 156 LYS A C 1
ATOM 1180 O O . LYS A 1 168 ? 67.32900 24.66300 55.69600 1.000 24.91351 156 LYS A O 1
ATOM 1186 N N . LEU A 1 169 ? 66.08400 23.51600 54.20400 1.000 22.14213 157 LEU A N 1
ATOM 1187 C CA . LEU A 1 169 ? 65.81500 24.70800 53.39200 1.000 22.31847 157 LEU A CA 1
ATOM 1188 C C . LEU A 1 169 ? 65.04400 25.75900 54.17900 1.000 22.47375 157 LEU A C 1
ATOM 1189 O O . LEU A 1 169 ? 65.33200 26.96400 54.07600 1.000 24.02920 157 LEU A O 1
ATOM 1194 N N . LEU A 1 170 ? 64.03000 25.33500 54.95100 1.000 21.24465 158 LEU A N 1
ATOM 1195 C CA . LEU A 1 170 ? 63.29700 26.30900 55.76900 1.000 22.18687 158 LEU A CA 1
ATOM 1196 C C . LEU A 1 170 ? 64.20300 26.99800 56.78900 1.000 27.81123 158 LEU A C 1
ATOM 1197 O O . LEU A 1 170 ? 64.00400 28.18600 57.10500 1.000 24.65559 158 LEU A O 1
ATOM 1202 N N . ASN A 1 171 ? 65.19400 26.27600 57.32200 1.000 22.98433 159 ASN A N 1
ATOM 1203 C CA . ASN A 1 171 ? 66.11500 26.86700 58.29600 1.000 26.00838 159 ASN A CA 1
ATOM 1204 C C . ASN A 1 171 ? 67.14500 27.79100 57.64500 1.000 27.12167 159 ASN A C 1
ATOM 1205 O O . ASN A 1 171 ? 67.65800 28.70100 58.31200 1.000 27.51119 159 ASN A O 1
ATOM 1210 N N . ILE A 1 172 ? 67.47700 27.55600 56.36700 1.000 24.52399 160 ILE A N 1
ATOM 1211 C CA . ILE A 1 172 ? 68.38200 28.44400 55.63100 1.000 26.15050 160 ILE A CA 1
ATOM 1212 C C . ILE A 1 172 ? 67.66000 29.72200 55.21100 1.000 26.56898 160 ILE A C 1
ATOM 1213 O O . ILE A 1 172 ? 68.12900 30.84600 55.46400 1.000 26.46370 160 ILE A O 1
ATOM 1218 N N . VAL A 1 173 ? 66.50400 29.57200 54.55600 1.000 25.13196 161 VAL A N 1
ATOM 1219 C CA . VAL A 1 173 ? 65.81100 30.71600 53.94900 1.000 26.38737 161 VAL A CA 1
ATOM 1220 C C . VAL A 1 173 ? 64.97400 31.48900 54.96500 1.000 25.06880 161 VAL A C 1
ATOM 1221 O O . VAL A 1 173 ? 64.81800 32.72400 54.84900 1.000 27.59278 161 VAL A O 1
ATOM 1225 N N . GLN A 1 174 ? 64.44500 30.80200 55.96700 1.000 25.39252 162 GLN A N 1
ATOM 1226 C CA . GLN A 1 174 ? 63.55100 31.38500 56.96100 1.000 26.35316 162 GLN A CA 1
ATOM 1227 C C . GLN A 1 174 ? 62.46100 32.22500 56.29400 1.000 27.72964 162 GLN A C 1
ATOM 1228 O O . GLN A 1 174 ? 62.37500 33.44100 56.53300 1.000 28.57448 162 GLN A O 1
ATOM 1234 N N . PRO A 1 175 ? 61.63100 31.62800 55.44000 1.000 25.75835 163 PRO A N 1
ATOM 1235 C CA . PRO A 1 175 ? 60.64800 32.40900 54.68700 1.000 29.23772 163 PRO A CA 1
ATOM 1236 C C . PRO A 1 175 ? 59.40200 32.69500 55.50600 1.000 31.27743 163 PRO A C 1
ATOM 1237 O O . PRO A 1 175 ? 59.07800 31.99800 56.47200 1.000 29.42195 163 PRO A O 1
ATOM 1241 N N . THR A 1 176 ? 58.71200 33.76000 55.08600 1.000 30.28521 164 THR A N 1
ATOM 1242 C CA . THR A 1 176 ? 57.36800 34.05100 55.57100 1.000 33.63824 164 THR A CA 1
ATOM 1243 C C . THR A 1 176 ? 56.36200 33.03900 55.04200 1.000 28.37972 164 THR A C 1
ATOM 1244 O O . THR A 1 176 ? 55.44300 32.62600 55.75900 1.000 30.90371 164 THR A O 1
ATOM 1248 N N . ASN A 1 177 ? 56.51900 32.64000 53.78500 1.000 29.14560 165 ASN A N 1
ATOM 1249 C CA . ASN A 1 177 ? 55.61600 31.72900 53.09700 1.000 29.98517 165 ASN A CA 1
ATOM 1250 C C . ASN A 1 177 ? 56.44600 30.76600 52.26400 1.000 28.03494 165 ASN A C 1
ATOM 1251 O O . ASN A 1 177 ? 57.44700 31.17800 51.66700 1.000 26.41369 165 ASN A O 1
ATOM 1256 N N . ILE A 1 178 ? 56.03000 29.49500 52.21300 1.000 28.85083 166 ILE A N 1
ATOM 1257 C CA . ILE A 1 178 ? 56.66200 28.50700 51.33900 1.000 26.10576 166 ILE A CA 1
ATOM 1258 C C . ILE A 1 178 ? 55.57500 27.88200 50.46500 1.000 25.83994 166 ILE A C 1
ATOM 1259 O O . ILE A 1 178 ? 54.45300 27.65100 50.93100 1.000 26.65583 166 ILE A O 1
ATOM 1264 N N . TYR A 1 179 ? 55.89200 27.65900 49.18300 1.000 23.82654 167 TYR A N 1
ATOM 1265 C CA . TYR A 1 179 ? 54.88900 27.34100 48.16300 1.000 28.09547 167 TYR A CA 1
ATOM 1266 C C . TYR A 1 179 ? 55.07700 25.93300 47.60400 1.000 30.18257 167 TYR A C 1
ATOM 1267 O O . TYR A 1 179 ? 56.19400 25.54500 47.24500 1.000 28.82714 167 TYR A O 1
ATOM 1276 N N . PHE A 1 180 ? 53.97000 25.19600 47.49900 1.000 28.71660 168 PHE A N 1
ATOM 1277 C CA . PHE A 1 180 ? 53.94700 23.86200 46.91400 1.000 30.07203 168 PHE A CA 1
ATOM 1278 C C . PHE A 1 180 ? 52.70300 23.70000 46.04600 1.000 31.93278 168 PHE A C 1
ATOM 1279 O O . PHE A 1 180 ? 51.66500 24.32000 46.30300 1.000 31.89067 168 PHE A O 1
ATOM 1287 N N . GLY A 1 181 ? 52.81500 22.84500 45.02900 1.000 32.20649 169 GLY A N 1
ATOM 1288 C CA . GLY A 1 181 ? 51.69300 22.54800 44.14200 1.000 34.71469 169 GLY A CA 1
ATOM 1289 C C . GLY A 1 181 ? 50.86900 21.35600 44.61200 1.000 33.13555 169 GLY A C 1
ATOM 1290 O O . GLY A 1 181 ? 51.40300 20.35400 45.09000 1.000 30.93792 169 GLY A O 1
ATOM 1291 N N . GLN A 1 182 ? 49.55200 21.47700 44.45700 1.000 31.04583 170 GLN A N 1
ATOM 1292 C CA . GLN A 1 182 ? 48.62700 20.45200 44.93900 1.000 32.43020 170 GLN A CA 1
ATOM 1293 C C . GLN A 1 182 ? 48.82100 19.08700 44.26800 1.000 31.92488 170 GLN A C 1
ATOM 1294 O O . GLN A 1 182 ? 48.43700 18.06900 44.85700 1.000 32.88552 170 GLN A O 1
ATOM 1300 N N . LYS A 1 183 ? 49.40500 19.03000 43.06700 1.000 32.50390 171 LYS A N 1
ATOM 1301 C CA . LYS A 1 183 ? 49.49500 17.75100 42.34300 1.000 31.48009 171 LYS A CA 1
ATOM 1302 C C . LYS A 1 183 ? 50.18000 16.65800 43.16100 1.000 32.94342 171 LYS A C 1
ATOM 1303 O O . LYS A 1 183 ? 49.83600 15.47200 43.03400 1.000 31.63800 171 LYS A O 1
ATOM 1309 N N . ASP A 1 184 ? 51.17200 17.02600 43.97200 1.000 32.42494 172 ASP A N 1
ATOM 1310 C CA . ASP A 1 184 ? 51.83400 16.08400 44.88400 1.000 30.95371 172 ASP A CA 1
ATOM 1311 C C . ASP A 1 184 ? 51.13600 16.12900 46.24500 1.000 32.43810 172 ASP A C 1
ATOM 1312 O O . ASP A 1 184 ? 51.66000 16.65200 47.23100 1.000 31.95646 172 ASP A O 1
ATOM 1317 N N . ALA A 1 185 ? 49.92400 15.56400 46.28300 1.000 29.04822 173 ALA A N 1
ATOM 1318 C CA . ALA A 1 185 ? 49.04200 15.80400 47.42800 1.000 31.18795 173 ALA A CA 1
ATOM 1319 C C . ALA A 1 185 ? 49.62700 15.25700 48.72700 1.000 33.10397 173 ALA A C 1
ATOM 1320 O O . ALA A 1 185 ? 49.57900 15.92600 49.76600 1.000 30.14835 173 ALA A O 1
ATOM 1322 N N . GLN A 1 186 ? 50.15600 14.03200 48.69500 1.000 27.99283 174 GLN A N 1
ATOM 1323 C CA . GLN A 1 186 ? 50.75500 13.46500 49.89900 1.000 28.38235 174 GLN A CA 1
ATOM 1324 C C . GLN A 1 186 ? 51.95200 14.28600 50.34300 1.000 29.37984 174 GLN A C 1
ATOM 1325 O O . GLN A 1 186 ? 52.14300 14.53500 51.54100 1.000 26.74005 174 GLN A O 1
ATOM 1331 N N . GLN A 1 187 ? 52.77000 14.71700 49.38800 1.000 27.53751 175 GLN A N 1
ATOM 1332 C CA . GLN A 1 187 ? 53.89500 15.57200 49.72000 1.000 28.54290 175 GLN A CA 1
ATOM 1333 C C . GLN A 1 187 ? 53.42800 16.82500 50.44900 1.000 26.54529 175 GLN A C 1
ATOM 1334 O O . GLN A 1 187 ? 54.02800 17.21900 51.45500 1.000 26.34790 175 GLN A O 1
ATOM 1340 N N . CYS A 1 188 ? 52.34200 17.44900 49.97300 1.000 30.26152 176 CYS A N 1
ATOM 1341 C CA . CYS A 1 188 ? 51.82400 18.64500 50.64300 1.000 28.56658 176 CYS A CA 1
ATOM 1342 C C . CYS A 1 188 ? 51.38500 18.33400 52.07500 1.000 32.24071 176 CYS A C 1
ATOM 1343 O O . CYS A 1 188 ? 51.60500 19.13800 52.98800 1.000 29.47722 176 CYS A O 1
ATOM 1346 N N . VAL A 1 189 ? 50.74900 17.17800 52.28800 1.000 27.01113 177 VAL A N 1
ATOM 1347 C CA . VAL A 1 189 ? 50.32200 16.81000 53.64000 1.000 27.82176 177 VAL A CA 1
ATOM 1348 C C . VAL A 1 189 ? 51.53700 16.59400 54.53800 1.000 28.43236 177 VAL A C 1
ATOM 1349 O O . VAL A 1 189 ? 51.55700 17.04500 55.69400 1.000 27.61384 177 VAL A O 1
ATOM 1353 N N . VAL A 1 190 ? 52.56800 15.90900 54.01900 1.000 25.90837 178 VAL A N 1
ATOM 1354 C CA . VAL A 1 190 ? 53.80900 15.71500 54.77200 1.000 26.69531 178 VAL A CA 1
ATOM 1355 C C . VAL A 1 190 ? 54.37700 17.06200 55.21900 1.000 25.73730 178 VAL A C 1
ATOM 1356 O O . VAL A 1 190 ? 54.75800 17.23200 56.38400 1.000 24.45820 178 VAL A O 1
ATOM 1360 N N . ILE A 1 191 ? 54.42200 18.04900 54.30900 1.000 24.39240 179 ILE A N 1
ATOM 1361 C CA . ILE A 1 191 ? 54.98700 19.36200 54.66700 1.000 23.63704 179 ILE A CA 1
ATOM 1362 C C . ILE A 1 191 ? 54.07800 20.11600 55.64200 1.000 26.18998 179 ILE A C 1
ATOM 1363 O O . ILE A 1 191 ? 54.56000 20.81100 56.55300 1.000 24.85561 179 ILE A O 1
ATOM 1368 N N . GLN A 1 192 ? 52.76000 20.02200 55.47200 1.000 23.74232 180 GLN A N 1
ATOM 1369 C CA . GLN A 1 192 ? 51.86400 20.69500 56.41100 1.000 26.39527 180 GLN A CA 1
ATOM 1370 C C . GLN A 1 192 ? 52.04700 20.15300 57.82500 1.000 26.57161 180 GLN A C 1
ATOM 1371 O O . GLN A 1 192 ? 52.03800 20.91000 58.80500 1.000 23.74495 180 GLN A O 1
ATOM 1377 N N . ASN A 1 193 ? 52.17900 18.83800 57.94500 1.000 25.17670 181 ASN A N 1
ATOM 1378 C CA . ASN A 1 193 ? 52.37900 18.20500 59.24400 1.000 26.96113 181 ASN A CA 1
ATOM 1379 C C . ASN A 1 193 ? 53.78700 18.44800 59.77600 1.000 25.21881 181 ASN A C 1
ATOM 1380 O O . ASN A 1 193 ? 53.97400 18.60200 60.99000 1.000 23.65020 181 ASN A O 1
ATOM 1385 N N . LEU A 1 194 ? 54.78400 18.50600 58.88600 1.000 22.98960 182 LEU A N 1
ATOM 1386 C CA . LEU A 1 194 ? 56.13000 18.91900 59.28500 1.000 25.56096 182 LEU A CA 1
ATOM 1387 C C . LEU A 1 194 ? 56.10700 20.28600 59.96900 1.000 25.68466 182 LEU A C 1
ATOM 1388 O O . LEU A 1 194 ? 56.66800 20.47400 61.05300 1.000 22.52375 182 LEU A O 1
ATOM 1393 N N . VAL A 1 195 ? 55.48500 21.26700 59.32000 1.000 24.31081 183 VAL A N 1
ATOM 1394 C CA . VAL A 1 195 ? 55.45700 22.62400 59.86500 1.000 22.17371 183 VAL A CA 1
ATOM 1395 C C . VAL A 1 195 ? 54.60000 22.67800 61.12800 1.000 26.75058 183 VAL A C 1
ATOM 1396 O O . VAL A 1 195 ? 54.94600 23.35900 62.10300 1.000 26.83743 183 VAL A O 1
ATOM 1400 N N . LYS A 1 196 ? 53.48100 21.94800 61.14600 1.000 25.29251 184 LYS A N 1
ATOM 1401 C CA . LYS A 1 196 ? 52.66200 21.88100 62.35600 1.000 25.91627 184 LYS A CA 1
ATOM 1402 C C . LYS A 1 196 ? 53.43400 21.26300 63.51700 1.000 26.54529 184 LYS A C 1
ATOM 1403 O O . LYS A 1 196 ? 53.40600 21.78400 64.64200 1.000 23.43702 184 LYS A O 1
ATOM 1409 N N . ASP A 1 197 ? 54.10000 20.12300 63.27300 1.000 23.80285 185 ASP A N 1
ATOM 1410 C CA . ASP A 1 197 ? 54.66900 19.32800 64.36100 1.000 25.53464 185 ASP A CA 1
ATOM 1411 C C . ASP A 1 197 ? 56.00000 19.87700 64.85200 1.000 26.11366 185 ASP A C 1
ATOM 1412 O O . ASP A 1 197 ? 56.30900 19.77400 66.04600 1.000 24.15290 185 ASP A O 1
ATOM 1417 N N . LEU A 1 198 ? 56.83100 20.40500 63.94900 1.000 22.86064 186 LEU A N 1
ATOM 1418 C CA . LEU A 1 198 ? 58.05800 21.05900 64.37800 1.000 25.48727 186 LEU A CA 1
ATOM 1419 C C . LEU A 1 198 ? 57.82100 22.51900 64.74700 1.000 26.16893 186 LEU A C 1
ATOM 1420 O O . LEU A 1 198 ? 58.76400 23.20600 65.15900 1.000 26.01365 186 LEU A O 1
ATOM 1425 N N . ILE A 1 199 ? 56.57100 22.98000 64.63900 1.000 23.18962 187 ILE A N 1
ATOM 1426 C CA . ILE A 1 199 ? 56.10500 24.27400 65.13000 1.000 24.93194 187 ILE A CA 1
ATOM 1427 C C . ILE A 1 199 ? 56.90300 25.39200 64.45500 1.000 25.32409 187 ILE A C 1
ATOM 1428 O O . ILE A 1 199 ? 57.36800 26.34300 65.09800 1.000 26.91639 187 ILE A O 1
ATOM 1433 N N . ILE A 1 200 ? 57.00100 25.31600 63.12300 1.000 23.90550 188 ILE A N 1
ATOM 1434 C CA . ILE A 1 200 ? 57.82200 26.23000 62.32600 1.000 21.13938 188 ILE A CA 1
ATOM 1435 C C . ILE A 1 200 ? 57.04400 27.50300 62.00600 1.000 25.82941 188 ILE A C 1
ATOM 1436 O O . ILE A 1 200 ? 55.88100 27.45200 61.59500 1.000 24.43188 188 ILE A O 1
ATOM 1441 N N . ASN A 1 201 ? 57.71400 28.65700 62.14300 1.000 28.60080 189 ASN A N 1
ATOM 1442 C CA . ASN A 1 201 ? 57.10400 29.97800 61.94000 1.000 27.90861 189 ASN A CA 1
ATOM 1443 C C . ASN A 1 201 ? 57.09400 30.39100 60.45800 1.000 28.99558 189 ASN A C 1
ATOM 1444 O O . ASN A 1 201 ? 57.71000 31.38100 60.05800 1.000 32.63023 189 ASN A O 1
ATOM 1449 N N . THR A 1 202 ? 56.35000 29.62600 59.65300 1.000 28.36656 190 THR A N 1
ATOM 1450 C CA . THR A 1 202 ? 56.14400 29.88900 58.23000 1.000 25.79520 190 THR A CA 1
ATOM 1451 C C . THR A 1 202 ? 54.72900 29.44600 57.85200 1.000 34.77785 190 THR A C 1
ATOM 1452 O O . THR A 1 202 ? 54.18000 28.51900 58.45900 1.000 36.14381 190 THR A O 1
ATOM 1456 N N . ASN A 1 203 ? 54.13600 30.10300 56.85000 1.000 28.54816 191 ASN A N 1
ATOM 1457 C CA . ASN A 1 203 ? 52.88400 29.62800 56.25800 1.000 30.19046 191 ASN A CA 1
ATOM 1458 C C . ASN A 1 203 ? 53.18500 28.67600 55.10100 1.000 31.12742 191 ASN A C 1
ATOM 1459 O O . ASN A 1 203 ? 53.98500 29.00200 54.22000 1.000 31.50904 191 ASN A O 1
ATOM 1464 N N . VAL A 1 204 ? 52.52200 27.52000 55.08500 1.000 26.50055 192 VAL A N 1
ATOM 1465 C CA . VAL A 1 204 ? 52.59200 26.59700 53.94800 1.000 26.92691 192 VAL A CA 1
ATOM 1466 C C . VAL A 1 204 ? 51.45700 26.94600 52.99000 1.000 29.45353 192 VAL A C 1
ATOM 1467 O O . VAL A 1 204 ? 50.27700 26.85200 53.34900 1.000 30.99319 192 VAL A O 1
ATOM 1471 N N . ARG A 1 205 ? 51.80900 27.34600 51.77200 1.000 29.18771 193 ARG A N 1
ATOM 1472 C CA . ARG A 1 205 ? 50.84000 27.79300 50.77200 1.000 30.74842 193 ARG A CA 1
ATOM 1473 C C . ARG A 1 205 ? 50.74500 26.72600 49.68400 1.000 31.43272 193 ARG A C 1
ATOM 1474 O O . ARG A 1 205 ? 51.68800 26.54700 48.90600 1.000 31.70907 193 ARG A O 1
ATOM 1482 N N . ILE A 1 206 ? 49.60000 26.04900 49.60900 1.000 29.48511 194 ILE A N 1
ATOM 1483 C CA . ILE A 1 206 ? 49.35300 25.00300 48.61200 1.000 32.14070 194 ILE A CA 1
ATOM 1484 C C . ILE A 1 206 ? 48.57600 25.60500 47.44500 1.000 33.51454 194 ILE A C 1
ATOM 1485 O O . ILE A 1 206 ? 47.44500 26.06900 47.61700 1.000 34.36201 194 ILE A O 1
ATOM 1490 N N . MET A 1 207 ? 49.16600 25.57700 46.25500 1.000 32.08279 195 MET A N 1
ATOM 1491 C CA A MET A 1 207 ? 48.51900 26.18100 45.09900 0.763 34.15410 195 MET A CA 1
ATOM 1492 C CA B MET A 1 207 ? 48.53400 26.17900 45.08500 0.237 33.84353 195 MET A CA 1
ATOM 1493 C C . MET A 1 207 ? 47.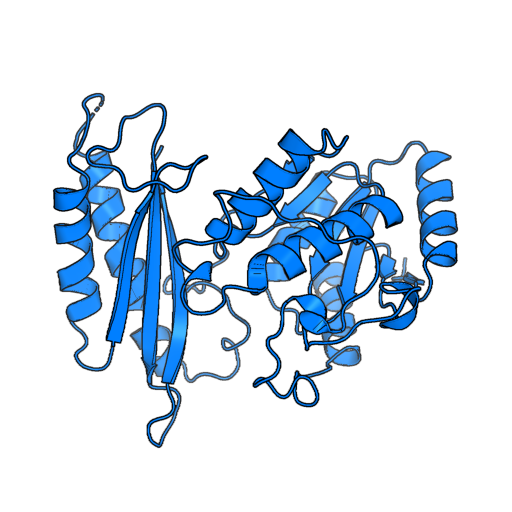83600 25.12600 44.24100 1.000 34.29359 195 MET A C 1
ATOM 1494 O O . MET A 1 207 ? 48.37100 24.03700 44.05800 1.000 31.95646 195 MET A O 1
ATOM 1503 N N . PRO A 1 208 ? 46.65800 25.42900 43.69900 1.000 36.24645 196 PRO A N 1
ATOM 1504 C CA . PRO A 1 208 ? 46.00600 24.47900 42.79700 1.000 35.86746 196 PRO A CA 1
ATOM 1505 C C . PRO A 1 208 ? 46.94200 24.10000 41.65900 1.000 40.30483 196 PRO A C 1
ATOM 1506 O O . PRO A 1 208 ? 47.74600 24.91300 41.18500 1.000 37.00970 196 PRO A O 1
ATOM 1510 N N . THR A 1 209 ? 46.81500 22.85400 41.21800 1.000 36.17802 197 THR A N 1
ATOM 1511 C CA . THR A 1 209 ? 47.64100 22.34300 40.13600 1.000 38.17037 197 THR A CA 1
ATOM 1512 C C . THR A 1 209 ? 47.39500 23.12500 38.85000 1.000 38.04930 197 THR A C 1
ATOM 1513 O O . THR A 1 209 ? 46.24600 23.33400 38.45200 1.000 36.10433 197 THR A O 1
ATOM 1517 N N . LEU A 1 210 ? 48.47900 23.55100 38.20300 1.000 34.21463 198 LEU A N 1
ATOM 1518 C CA . LEU A 1 210 ? 48.38100 24.15200 36.87500 1.000 39.98374 198 LEU A CA 1
ATOM 1519 C C . LEU A 1 210 ? 48.23000 23.05900 35.82500 1.000 40.51012 198 LEU A C 1
ATOM 1520 O O . LEU A 1 210 ? 48.92100 22.03700 35.87200 1.000 42.38403 198 LEU A O 1
ATOM 1525 N N . ARG A 1 211 ? 47.32400 23.27400 34.87300 1.000 37.98350 199 ARG A N 1
ATOM 1526 C CA . ARG A 1 211 ? 46.96500 22.23500 33.91900 1.000 42.79197 199 ARG A CA 1
ATOM 1527 C C . ARG A 1 211 ? 47.12100 22.72100 32.48700 1.000 44.56850 199 ARG A C 1
ATOM 1528 O O . ARG A 1 211 ? 46.93000 23.90200 32.19200 1.000 43.24203 199 ARG A O 1
ATOM 1536 N N . GLU A 1 212 ? 47.45900 21.78900 31.59400 1.000 39.64949 200 GLU A N 1
ATOM 1537 C CA . GLU A 1 212 ? 47.34500 22.05800 30.17100 1.000 45.72917 200 GLU A CA 1
ATOM 1538 C C . GLU A 1 212 ? 45.89100 22.38200 29.84100 1.000 45.78970 200 GLU A C 1
ATOM 1539 O O . GLU A 1 212 ? 44.98200 22.16800 30.65300 1.000 46.22133 200 GLU A O 1
ATOM 1545 N N . SER A 1 213 ? 45.68000 22.90400 28.62600 1.000 45.73180 201 SER A N 1
ATOM 1546 C CA . SER A 1 213 ? 44.33300 23.22500 28.16200 1.000 47.19776 201 SER A CA 1
ATOM 1547 C C . SER A 1 213 ? 43.38700 22.03600 28.28800 1.000 50.68766 201 SER A C 1
ATOM 1548 O O . SER A 1 213 ? 42.21200 22.20300 28.63400 1.000 48.44528 201 SER A O 1
ATOM 1551 N N . ASN A 1 214 ? 43.86700 20.83000 27.98800 1.000 46.62401 202 ASN A N 1
ATOM 1552 C CA . ASN A 1 214 ? 42.98400 19.67300 28.03200 1.000 46.56874 202 ASN A CA 1
ATOM 1553 C C . ASN A 1 214 ? 42.80700 19.10300 29.43800 1.000 44.10002 202 ASN A C 1
ATOM 1554 O O . ASN A 1 214 ? 42.08800 18.10900 29.59000 1.000 48.64531 202 ASN A O 1
ATOM 1559 N N . GLY A 1 215 ? 43.43200 19.69900 30.45800 1.000 44.43164 203 GLY A N 1
ATOM 1560 C CA . GLY A 1 215 ? 43.27100 19.27600 31.83600 1.000 41.02860 203 GLY A CA 1
ATOM 1561 C C . GLY A 1 215 ? 44.41800 18.46300 32.39400 1.000 41.30232 203 GLY A C 1
ATOM 1562 O O . GLY A 1 215 ? 44.45600 18.22800 33.61200 1.000 42.47615 203 GLY A O 1
ATOM 1563 N N . LEU A 1 216 ? 45.35200 18.03500 31.54700 1.000 45.14752 204 LEU A N 1
ATOM 1564 C CA . LEU A 1 216 ? 46.50700 17.27200 32.00600 1.000 40.33378 204 LEU A CA 1
ATOM 1565 C C . LEU A 1 216 ? 47.33700 18.09700 32.97800 1.000 40.13902 204 LEU A C 1
ATOM 1566 O O . LEU A 1 216 ? 47.73300 19.22600 32.67400 1.000 42.96041 204 LEU A O 1
ATOM 1571 N N . ALA A 1 217 ? 47.58600 17.52900 34.15600 1.000 40.62066 205 ALA A N 1
ATOM 1572 C CA . ALA A 1 217 ? 48.43600 18.17400 35.14300 1.000 38.45724 205 ALA A CA 1
ATOM 1573 C C . ALA A 1 217 ? 49.81700 18.45700 34.56200 1.000 45.10541 205 ALA A C 1
ATOM 1574 O O . ALA A 1 217 ? 50.41000 17.61500 33.88100 1.000 45.93709 205 ALA A O 1
ATOM 1576 N N . MET A 1 218 ? 50.31700 19.66300 34.81900 1.000 41.91029 206 MET A N 1
ATOM 1577 C CA . MET A 1 218 ? 51.64900 20.04200 34.36300 1.000 47.20303 206 MET A CA 1
ATOM 1578 C C . MET A 1 218 ? 52.70200 19.12200 34.96800 1.000 53.63275 206 MET A C 1
ATOM 1579 O O . MET A 1 218 ? 52.67400 18.83500 36.16500 1.000 46.53453 206 MET A O 1
ATOM 1584 N N . SER A 1 219 ? 53.63200 18.66200 34.13300 1.000 58.73599 207 SER A N 1
ATOM 1585 C CA . SER A 1 219 ? 54.76100 17.85900 34.58400 1.000 60.23091 207 SER A CA 1
ATOM 1586 C C . SER A 1 219 ? 55.96900 18.19800 33.72600 1.000 64.69197 207 SER A C 1
ATOM 1587 O O . SER A 1 219 ? 55.87200 18.92600 32.73400 1.000 68.32661 207 SER A O 1
ATOM 1590 N N . SER A 1 220 ? 57.11700 17.64500 34.11200 1.000 65.98160 208 SER A N 1
ATOM 1591 C CA . SER A 1 220 ? 58.32200 17.86300 33.32300 1.000 73.70621 208 SER A CA 1
ATOM 1592 C C . SER A 1 220 ? 58.28000 17.09600 32.00500 1.000 77.68563 208 SER A C 1
ATOM 1593 O O . SER A 1 220 ? 58.93700 17.50100 31.04000 1.000 84.58909 208 SER A O 1
ATOM 1596 N N . ARG A 1 221 ? 57.51300 16.00000 31.93900 1.000 80.82022 209 ARG A N 1
ATOM 1597 C CA . ARG A 1 221 ? 57.30900 15.30600 30.66700 1.000 84.09429 209 ARG A CA 1
ATOM 1598 C C . ARG A 1 221 ? 56.68100 16.21600 29.62100 1.000 91.97945 209 ARG A C 1
ATOM 1599 O O . ARG A 1 221 ? 56.98100 16.09100 28.42800 1.000 93.22960 209 ARG A O 1
ATOM 1607 N N . ASN A 1 222 ? 55.80900 17.12700 30.04700 1.000 85.45235 210 ASN A N 1
ATOM 1608 C CA . ASN A 1 222 ? 55.09100 17.98700 29.11700 1.000 89.35282 210 ASN A CA 1
ATOM 1609 C C . ASN A 1 222 ? 56.03700 19.00400 28.48900 1.000 96.78792 210 ASN A C 1
ATOM 1610 O O . ASN A 1 222 ? 56.70600 19.75700 29.20500 1.000 103.29396 210 ASN A O 1
ATOM 1615 N N . GLN A 1 223 ? 56.05800 19.01800 27.14800 1.000 100.42783 211 GLN A N 1
ATOM 1616 C CA . GLN A 1 223 ? 56.87700 19.81700 26.22900 1.000 107.34445 211 GLN A CA 1
ATOM 1617 C C . GLN A 1 223 ? 57.60200 18.87200 25.28500 1.000 107.85504 211 GLN A C 1
ATOM 1618 O O . GLN A 1 223 ? 58.03300 19.27000 24.19800 1.000 111.05016 211 GLN A O 1
ATOM 1624 N N . TYR A 1 224 ? 57.73800 17.61500 25.69900 1.000 102.91497 212 TYR A N 1
ATOM 1625 C CA . TYR A 1 224 ? 58.44800 16.60900 24.92700 1.000 102.58598 212 TYR A CA 1
ATOM 1626 C C . TYR A 1 224 ? 57.54200 15.47600 24.46900 1.000 99.11452 212 TYR A C 1
ATOM 1627 O O . TYR A 1 224 ? 58.02100 14.54100 23.81600 1.000 99.68827 212 TYR A O 1
ATOM 1636 N N . LEU A 1 225 ? 56.25200 15.53800 24.78400 1.000 90.42926 213 LEU A N 1
ATOM 1637 C CA . LEU A 1 225 ? 55.27000 14.57200 24.31900 1.000 86.50511 213 LEU A CA 1
ATOM 1638 C C . LEU A 1 225 ? 54.49200 15.15300 23.14300 1.000 90.94775 213 LEU A C 1
ATOM 1639 O O . LEU A 1 225 ? 54.27700 16.36500 23.05400 1.000 86.69461 213 LEU A O 1
ATOM 1644 N N . SER A 1 226 ? 54.08100 14.27600 22.23100 1.000 87.10255 214 SER A N 1
ATOM 1645 C CA . SER A 1 226 ? 53.23100 14.70200 21.12900 1.000 84.28905 214 SER A CA 1
ATOM 1646 C C . SER A 1 226 ? 51.89600 15.21200 21.66600 1.000 83.00206 214 SER A C 1
ATOM 1647 O O . SER A 1 226 ? 51.49200 14.90700 22.79200 1.000 79.56743 214 SER A O 1
ATOM 1650 N N . GLN A 1 227 ? 51.21000 16.01600 20.84900 1.000 85.81555 215 GLN A N 1
ATOM 1651 C CA . GLN A 1 227 ? 49.91600 16.54400 21.27200 1.000 79.32793 215 GLN A CA 1
ATOM 1652 C C . GLN A 1 227 ? 48.92700 15.41600 21.53300 1.000 75.61959 215 GLN A C 1
ATOM 1653 O O . GLN A 1 227 ? 48.18000 15.44900 22.51900 1.000 73.08245 215 GLN A O 1
ATOM 1659 N N . GLU A 1 228 ? 48.92300 14.40000 20.66500 1.000 74.25627 216 GLU A N 1
ATOM 1660 C CA . GLU A 1 228 ? 48.08500 13.22600 20.88300 1.000 75.48010 216 GLU A CA 1
ATOM 1661 C C . GLU A 1 228 ? 48.46300 12.48500 22.15800 1.000 68.53716 216 GLU A C 1
ATOM 1662 O O . GLU A 1 228 ? 47.59500 11.88200 22.79700 1.000 65.54207 216 GLU A O 1
ATOM 1668 N N . MET A 1 229 ? 49.74100 12.51000 22.54100 1.000 76.27230 217 MET A N 1
ATOM 1669 C CA . MET A 1 229 ? 50.15100 11.88300 23.79700 1.000 72.23234 217 MET A CA 1
ATOM 1670 C C . MET A 1 229 ? 49.51000 12.58600 24.98900 1.000 63.49445 217 MET A C 1
ATOM 1671 O O . MET A 1 229 ? 48.93500 11.94300 25.87600 1.000 60.10194 217 MET A O 1
ATOM 1676 N N . LYS A 1 230 ? 49.60400 13.91700 25.02000 1.000 66.93171 218 LYS A N 1
ATOM 1677 C CA . LYS A 1 230 ? 49.01600 14.68500 26.11200 1.000 65.76578 218 LYS A CA 1
ATOM 1678 C C . LYS A 1 230 ? 47.49700 14.57800 26.10000 1.000 56.78576 218 LYS A C 1
ATOM 1679 O O . LYS A 1 230 ? 46.87000 14.45700 27.16000 1.000 52.49314 218 LYS A O 1
ATOM 1685 N N . ASP A 1 231 ? 46.89400 14.58600 24.90600 1.000 57.85167 219 ASP A N 1
ATOM 1686 C CA . ASP A 1 231 ? 45.44600 14.43800 24.79200 1.000 59.05182 219 ASP A CA 1
ATOM 1687 C C . ASP A 1 231 ? 44.97400 13.08500 25.32500 1.000 61.25208 219 ASP A C 1
ATOM 1688 O O . ASP A 1 231 ? 43.93000 13.00100 25.98200 1.000 58.30699 219 ASP A O 1
ATOM 1693 N N . LYS A 1 232 ? 45.72200 12.01400 25.05200 1.000 59.97035 220 LYS A N 1
ATOM 1694 C CA . LYS A 1 232 ? 45.35200 10.71100 25.60100 1.000 60.14405 220 LYS A CA 1
ATOM 1695 C C . LYS A 1 232 ? 45.41900 10.71900 27.12400 1.000 56.44624 220 LYS A C 1
ATOM 1696 O O . LYS A 1 232 ? 44.52400 10.19100 27.79500 1.000 56.26201 220 LYS A O 1
ATOM 1702 N N . SER A 1 233 ? 46.44400 11.36300 27.68800 1.000 53.83277 221 SER A N 1
ATOM 1703 C CA . SER A 1 233 ? 46.64600 11.32500 29.13500 1.000 55.08818 221 SER A CA 1
ATOM 1704 C C . SER A 1 233 ? 45.64300 12.18300 29.89400 1.000 49.68227 221 SER A C 1
ATOM 1705 O O . SER A 1 233 ? 45.52600 12.03500 31.11700 1.000 46.97932 221 SER A O 1
ATOM 1708 N N . SER A 1 234 ? 44.93000 13.08300 29.20800 1.000 51.89306 222 SER A N 1
ATOM 1709 C CA . SER A 1 234 ? 43.96300 13.94200 29.88500 1.000 49.28749 222 SER A CA 1
ATOM 1710 C C . SER A 1 234 ? 42.74300 13.17800 30.39100 1.000 51.86411 222 SER A C 1
ATOM 1711 O O . SER A 1 234 ? 41.96400 13.74100 31.16500 1.000 49.45593 222 SER A O 1
ATOM 1714 N N . LEU A 1 235 ? 42.56300 11.91400 29.97600 1.000 52.16941 223 LEU A N 1
ATOM 1715 C CA . LEU A 1 235 ? 41.49300 11.07900 30.52300 1.000 53.37219 223 LEU A CA 1
ATOM 1716 C C . LEU A 1 235 ? 41.60000 10.94200 32.04200 1.000 50.75872 223 LEU A C 1
ATOM 1717 O O . LEU A 1 235 ? 40.57700 10.83700 32.73000 1.000 51.33773 223 LEU A O 1
ATOM 1722 N N . ILE A 1 236 ? 42.81600 10.94300 32.58400 1.000 48.26368 224 ILE A N 1
ATOM 1723 C CA . ILE A 1 236 ? 42.98400 10.75700 34.02900 1.000 46.10553 224 ILE A CA 1
ATOM 1724 C C . ILE A 1 236 ? 42.24200 11.84500 34.79500 1.000 47.26883 224 ILE A C 1
ATOM 1725 O O . ILE A 1 236 ? 41.35500 11.56300 35.61100 1.000 45.58441 224 ILE A O 1
ATOM 1730 N N . TYR A 1 237 ? 42.57700 13.11100 34.52200 1.000 44.01054 225 TYR A N 1
ATOM 1731 C CA . TYR A 1 237 ? 41.84800 14.20100 35.15500 1.000 43.58417 225 TYR A CA 1
ATOM 1732 C C . TYR A 1 237 ? 40.35900 14.11000 34.85300 1.000 46.75561 225 TYR A C 1
ATOM 1733 O O . TYR A 1 237 ? 39.52400 14.38800 35.72000 1.000 48.11893 225 TYR A O 1
ATOM 1742 N N . GLN A 1 238 ? 40.00200 13.70600 33.63000 1.000 49.85598 226 GLN A N 1
ATOM 1743 C CA . GLN A 1 238 ? 38.58500 13.59600 33.29700 1.000 53.35113 226 GLN A CA 1
ATOM 1744 C C . GLN A 1 238 ? 37.88000 12.57400 34.18400 1.000 52.98267 226 GLN A C 1
ATOM 1745 O O . GLN A 1 238 ? 36.72100 12.77200 34.56800 1.000 54.74867 226 GLN A O 1
ATOM 1751 N N . GLY A 1 239 ? 38.56000 11.47900 34.52100 1.000 51.82990 227 GLY A N 1
ATOM 1752 C CA . GLY A 1 239 ? 37.99900 10.54400 35.48500 1.000 53.57748 227 GLY A CA 1
ATOM 1753 C C . GLY A 1 239 ? 37.78600 11.17800 36.84900 1.000 55.84091 227 GLY A C 1
ATOM 1754 O O . GLY A 1 239 ? 36.70400 11.07500 37.43500 1.000 55.19609 227 GLY A O 1
ATOM 1755 N N . LEU A 1 240 ? 38.81600 11.85800 37.36900 1.000 47.93469 228 LEU A N 1
ATOM 1756 C CA . LEU A 1 240 ? 38.72300 12.44100 38.70700 1.000 51.07981 228 LEU A CA 1
ATOM 1757 C C . LEU A 1 240 ? 37.62000 13.49000 38.77600 1.000 58.51754 228 LEU A C 1
ATOM 1758 O O . LEU A 1 240 ? 36.88600 13.56700 39.76900 1.000 54.01437 228 LEU A O 1
ATOM 1763 N N . LYS A 1 241 ? 37.49000 14.30700 37.72400 1.000 50.22181 229 LYS A N 1
ATOM 1764 C CA . LYS A 1 241 ? 36.45500 15.33400 37.68600 1.000 58.82811 229 LYS A CA 1
ATOM 1765 C C . LYS A 1 241 ? 35.05800 14.73800 37.79600 1.000 64.20770 229 LYS A C 1
ATOM 1766 O O . LYS A 1 241 ? 34.16800 15.35200 38.39400 1.000 60.92309 229 LYS A O 1
ATOM 1772 N N . THR A 1 242 ? 34.84200 13.54700 37.22900 1.000 56.63837 230 THR A N 1
ATOM 1773 C CA . THR A 1 242 ? 33.53300 12.91200 37.34300 1.000 65.54207 230 THR A CA 1
ATOM 1774 C C . THR A 1 242 ? 33.22500 12.53900 38.78800 1.000 68.45294 230 THR A C 1
ATOM 1775 O O . THR A 1 242 ? 32.09400 12.72700 39.25500 1.000 69.20303 230 THR A O 1
ATOM 1779 N N . GLY A 1 243 ? 34.21400 12.00800 39.51000 1.000 64.02873 231 GLY A N 1
ATOM 1780 C CA . GLY A 1 243 ? 34.01200 11.74000 40.92200 1.000 62.68383 231 GLY A CA 1
ATOM 1781 C C . GLY A 1 243 ? 33.72200 13.00400 41.70600 1.000 68.72666 231 GLY A C 1
ATOM 1782 O O . GLY A 1 243 ? 32.88800 13.00400 42.61700 1.000 66.38428 231 GLY A O 1
ATOM 1783 N N . GLU A 1 244 ? 34.39800 14.10300 41.35600 1.000 57.62007 232 GLU A N 1
ATOM 1784 C CA . GLU A 1 244 ? 34.15300 15.36900 42.04000 1.000 65.88685 232 GLU A CA 1
ATOM 1785 C C . GLU A 1 244 ? 32.73300 15.86300 41.79400 1.000 71.30329 232 GLU A C 1
ATOM 1786 O O . GLU A 1 244 ? 32.04700 16.29800 42.72700 1.000 69.83469 232 GLU A O 1
ATOM 1792 N N . ASN A 1 245 ? 32.27400 15.80400 40.54100 1.000 71.34276 233 ASN A N 1
ATOM 1793 C CA . ASN A 1 245 ? 30.92500 16.26300 40.22800 1.000 75.50905 233 ASN A CA 1
ATOM 1794 C C . ASN A 1 245 ? 29.86700 15.41000 40.91600 1.000 78.44888 233 ASN A C 1
ATOM 1795 O O . ASN A 1 245 ? 28.79500 15.91900 41.26400 1.000 77.55667 233 ASN A O 1
ATOM 1800 N N . TYR A 1 246 ? 30.15100 14.12300 41.12900 1.000 76.48285 234 TYR A N 1
ATOM 1801 C CA . TYR A 1 246 ? 29.22500 13.27600 41.87200 1.000 81.26237 234 TYR A CA 1
ATOM 1802 C C . TYR A 1 246 ? 29.07100 13.76400 43.30800 1.000 82.44673 234 TYR A C 1
ATOM 1803 O O . TYR A 1 246 ? 27.95100 13.96100 43.79400 1.000 85.09441 234 TYR A O 1
ATOM 1812 N N . TYR A 1 247 ? 30.19500 13.95900 44.00400 1.000 75.85383 235 TYR A N 1
ATOM 1813 C CA . TYR A 1 247 ? 30.15300 14.36900 45.40400 1.000 77.59351 235 TYR A CA 1
ATOM 1814 C C . TYR A 1 247 ? 29.42500 15.69800 45.57700 1.000 81.61242 235 TYR A C 1
ATOM 1815 O O . TYR A 1 247 ? 28.70800 15.89900 46.56500 1.000 81.06761 235 TYR A O 1
ATOM 1824 N N . LEU A 1 248 ? 29.58900 16.61300 44.61900 1.000 77.51719 236 LEU A N 1
ATOM 1825 C CA . LEU A 1 248 ? 28.98200 17.93600 44.73900 1.000 84.40486 236 LEU A CA 1
ATOM 1826 C C . LEU A 1 248 ? 27.45900 17.86300 44.69300 1.000 92.55583 236 LEU A C 1
ATOM 1827 O O . LEU A 1 248 ? 26.77700 18.56700 45.44700 1.000 97.31693 236 LEU A O 1
ATOM 1832 N N . ASN A 1 249 ? 26.91000 17.01500 43.81900 1.000 93.84020 237 ASN A N 1
ATOM 1833 C CA . ASN A 1 249 ? 25.46100 16.91400 43.67200 1.000 99.53299 237 ASN A CA 1
ATOM 1834 C C . ASN A 1 249 ? 24.77200 16.46300 44.95100 1.000 102.52282 237 ASN A C 1
ATOM 1835 O O . ASN A 1 249 ? 23.57600 16.72500 45.12500 1.000 105.19156 237 ASN A O 1
ATOM 1840 N N . HIS A 1 250 ? 25.49100 15.79700 45.84700 1.000 100.42257 238 HIS A N 1
ATOM 1841 C CA . HIS A 1 250 ? 24.90200 15.21500 47.04900 1.000 103.03604 238 HIS A CA 1
ATOM 1842 C C . HIS A 1 250 ? 25.19500 16.16000 48.20900 1.000 106.21537 238 HIS A C 1
ATOM 1843 O O . HIS A 1 250 ? 26.18900 16.01900 48.92300 1.000 103.63611 238 HIS A O 1
ATOM 1850 N N . SER A 1 251 ? 24.31500 17.14300 48.38200 1.000 113.11883 239 SER A N 1
ATOM 1851 C CA . SER A 1 251 ? 24.44900 18.14900 49.42700 1.000 114.22685 239 SER A CA 1
ATOM 1852 C C . SER A 1 251 ? 23.07300 18.66600 49.84000 1.000 117.11141 239 SER A C 1
ATOM 1853 O O . SER A 1 251 ? 22.34300 19.23500 49.02600 1.000 112.21082 239 SER A O 1
ATOM 1856 N N . GLY A 1 255 ? 23.76000 19.10300 52.83600 1.000 113.85312 243 GLY A N 1
ATOM 1857 C CA . GLY A 1 255 ? 25.16000 18.82100 53.09300 1.000 111.77656 243 GLY A CA 1
ATOM 1858 C C . GLY A 1 255 ? 25.36800 17.49600 53.79900 1.000 113.66889 243 GLY A C 1
ATOM 1859 O O . GLY A 1 255 ? 25.98300 17.43700 54.86400 1.000 111.72655 243 GLY A O 1
ATOM 1860 N N . ASP A 1 256 ? 24.85400 16.42700 53.19800 1.000 119.04585 244 ASP A N 1
ATOM 1861 C CA . ASP A 1 256 ? 24.91100 15.10000 53.78900 1.000 118.82477 244 ASP A CA 1
ATOM 1862 C C . ASP A 1 256 ? 26.14400 14.34700 53.30100 1.000 112.65298 244 ASP A C 1
ATOM 1863 O O . ASP A 1 256 ? 26.66900 14.61100 52.21600 1.000 110.19216 244 ASP A O 1
ATOM 1868 N N . LYS A 1 257 ? 26.60300 13.40300 54.12300 1.000 106.49961 245 LYS A N 1
ATOM 1869 C CA . LYS A 1 257 ? 27.79800 12.62900 53.80800 1.000 98.46181 245 LYS A CA 1
ATOM 1870 C C . LYS A 1 257 ? 27.58700 11.79700 52.54700 1.000 96.92478 245 LYS A C 1
ATOM 1871 O O . LYS A 1 257 ? 26.46800 11.39400 52.21900 1.000 98.61446 245 LYS A O 1
ATOM 1877 N N . VAL A 1 258 ? 28.68400 11.54300 51.83500 1.000 89.42125 246 VAL A N 1
ATOM 1878 C CA . VAL A 1 258 ? 28.66000 10.84300 50.55600 1.000 85.32339 246 VAL A CA 1
ATOM 1879 C C . VAL A 1 258 ? 29.59300 9.64300 50.64500 1.000 80.90970 246 VAL A C 1
ATOM 1880 O O . VAL A 1 258 ? 30.71800 9.76100 51.14500 1.000 81.15447 246 VAL A O 1
ATOM 1884 N N . SER A 1 259 ? 29.12800 8.49500 50.15200 1.000 80.81495 247 SER A N 1
ATOM 1885 C CA . SER A 1 259 ? 29.92300 7.27500 50.20100 1.000 80.38069 247 SER A CA 1
ATOM 1886 C C . SER A 1 259 ? 31.19800 7.42500 49.38600 1.000 75.93279 247 SER A C 1
ATOM 1887 O O . SER A 1 259 ? 31.15500 7.74700 48.19700 1.000 73.50092 247 SER A O 1
ATOM 1890 N N . ALA A 1 260 ? 32.33700 7.17500 50.03300 1.000 76.81184 248 ALA A N 1
ATOM 1891 C CA . ALA A 1 260 ? 33.61700 7.25800 49.33900 1.000 68.60823 248 ALA A CA 1
ATOM 1892 C C . ALA A 1 260 ? 33.71500 6.22300 48.22600 1.000 78.06725 248 ALA A C 1
ATOM 1893 O O . ALA A 1 260 ? 34.20700 6.52400 47.13200 1.000 74.49577 248 ALA A O 1
ATOM 1895 N N . ASN A 1 261 ? 33.25900 4.99400 48.48600 1.000 81.54136 249 ASN A N 1
ATOM 1896 C CA . ASN A 1 261 ? 33.33900 3.95200 47.46700 1.000 81.29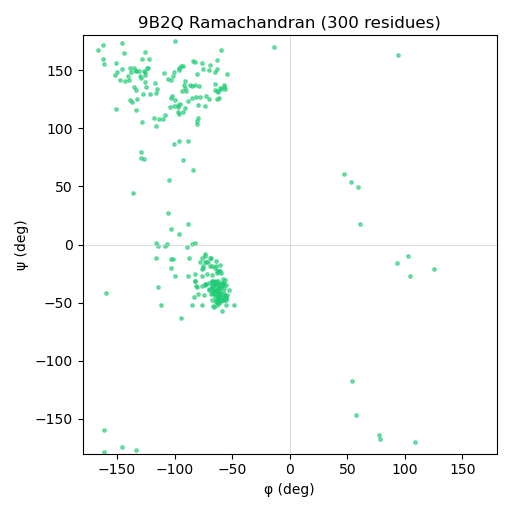396 249 ASN A CA 1
ATOM 1897 C C . ASN A 1 261 ? 32.47300 4.27900 46.25800 1.000 81.31238 249 ASN A C 1
ATOM 1898 O O . ASN A 1 261 ? 32.83600 3.94200 45.12600 1.000 80.35963 249 ASN A O 1
ATOM 1903 N N . GLU A 1 262 ? 31.32600 4.92900 46.47100 1.000 79.53059 250 GLU A N 1
ATOM 1904 C CA . GLU A 1 262 ? 30.50500 5.35100 45.34300 1.000 79.42268 250 GLU A CA 1
ATOM 1905 C C . GLU A 1 262 ? 31.19600 6.43300 44.52000 1.000 77.00134 250 GLU A C 1
ATOM 1906 O O . GLU A 1 262 ? 30.99900 6.50400 43.30100 1.000 72.63239 250 GLU A O 1
ATOM 1912 N N . ILE A 1 263 ? 32.00800 7.27800 45.15800 1.000 73.66936 251 ILE A N 1
ATOM 1913 C CA . ILE A 1 263 ? 32.79200 8.24900 44.40300 1.000 72.04811 251 ILE A CA 1
ATOM 1914 C C . ILE A 1 263 ? 33.84300 7.53800 43.55800 1.000 71.09800 251 ILE A C 1
ATOM 1915 O O . ILE A 1 263 ? 34.07200 7.89400 42.39600 1.000 69.35305 251 ILE A O 1
ATOM 1920 N N . LEU A 1 264 ? 34.49500 6.52200 44.12700 1.000 67.03435 252 LEU A N 1
ATOM 1921 C CA . LEU A 1 264 ? 35.48000 5.74900 43.38000 1.000 72.24814 252 LEU A CA 1
ATOM 1922 C C . LEU A 1 264 ? 34.85900 5.07500 42.16400 1.000 74.89845 252 LEU A C 1
ATOM 1923 O O . LEU A 1 264 ? 35.52200 4.93200 41.13000 1.000 72.23234 252 LEU A O 1
ATOM 1928 N N . GLN A 1 265 ? 33.59500 4.65100 42.26600 1.000 75.80119 253 GLN A N 1
ATOM 1929 C CA . GLN A 1 265 ? 32.94000 3.97700 41.15200 1.000 74.44840 253 GLN A CA 1
ATOM 1930 C C . GLN A 1 265 ? 32.62300 4.91600 39.99700 1.000 75.44062 253 GLN A C 1
ATOM 1931 O O . GLN A 1 265 ? 32.32200 4.43800 38.90000 1.000 74.70106 253 GLN A O 1
ATOM 1937 N N . GLN A 1 266 ? 32.67000 6.22800 40.21400 1.000 75.30640 254 GLN A N 1
ATOM 1938 C CA . GLN A 1 266 ? 32.50400 7.15800 39.10700 1.000 76.14334 254 GLN A CA 1
ATOM 1939 C C . GLN A 1 266 ? 33.80500 7.35500 38.34200 1.000 75.08005 254 GLN A C 1
ATOM 1940 O O . GLN A 1 266 ? 33.77700 7.57500 37.12500 1.000 75.70908 254 GLN A O 1
ATOM 1946 N N . ILE A 1 267 ? 34.94000 7.25300 39.02900 1.000 69.41095 255 ILE A N 1
ATOM 1947 C CA . ILE A 1 267 ? 36.24300 7.55300 38.44400 1.000 64.77619 255 ILE A CA 1
ATOM 1948 C C . ILE A 1 267 ? 36.82100 6.35200 37.70600 1.000 62.22588 255 ILE A C 1
ATOM 1949 O O . ILE A 1 267 ? 37.22700 6.45800 36.54700 1.000 65.89737 255 ILE A O 1
ATOM 1954 N N . LYS A 1 268 ? 36.88800 5.20000 38.37100 1.000 66.36322 256 LYS A N 1
ATOM 1955 C CA . LYS A 1 268 ? 37.60700 4.04900 37.82300 1.000 60.94941 256 LYS A CA 1
ATOM 1956 C C . LYS A 1 268 ? 37.14000 3.63200 36.43300 1.000 66.71326 256 LYS A C 1
ATOM 1957 O O . LYS A 1 268 ? 38.00000 3.38800 35.57200 1.000 63.81818 256 LYS A O 1
ATOM 1963 N N . PRO A 1 269 ? 35.83900 3.53500 36.13400 1.000 67.79497 257 PRO A N 1
ATOM 1964 C CA . PRO A 1 269 ? 35.44100 3.15800 34.76700 1.000 71.19538 257 PRO A CA 1
ATOM 1965 C C . PRO A 1 269 ? 35.91600 4.13200 33.70300 1.000 72.92716 257 PRO A C 1
ATOM 1966 O O . PRO A 1 269 ? 36.04800 3.73500 32.54000 1.000 71.63754 257 PRO A O 1
ATOM 1970 N N . ILE A 1 270 ? 36.19500 5.38700 34.06100 1.000 67.92657 258 ILE A N 1
ATOM 1971 C CA . ILE A 1 270 ? 36.59800 6.36800 33.05900 1.000 72.28761 258 ILE A CA 1
ATOM 1972 C C . ILE A 1 270 ? 38.09000 6.26400 32.76900 1.000 69.97155 258 ILE A C 1
ATOM 1973 O O . ILE A 1 270 ? 38.51300 6.28800 31.60800 1.000 64.17612 258 ILE A O 1
ATOM 1978 N N . ILE A 1 271 ? 38.91200 6.15300 33.81700 1.000 61.82320 259 ILE A N 1
ATOM 1979 C CA . ILE A 1 271 ? 40.33400 5.93300 33.59000 1.000 58.66493 259 ILE A CA 1
ATOM 1980 C C . ILE A 1 271 ? 40.56400 4.54900 32.99400 1.000 70.52161 259 ILE A C 1
ATOM 1981 O O . ILE A 1 271 ? 41.54200 4.33600 32.26600 1.000 75.07742 259 ILE A O 1
ATOM 1986 N N . SER A 1 272 ? 39.65800 3.59900 33.26300 1.000 70.37160 260 SER A N 1
ATOM 1987 C CA . SER A 1 272 ? 39.73100 2.27400 32.65100 1.000 71.14011 260 SER A CA 1
ATOM 1988 C C . SER A 1 272 ? 39.35000 2.28200 31.17800 1.000 75.28534 260 SER A C 1
ATOM 1989 O O . SER A 1 272 ? 39.61600 1.29500 30.48200 1.000 75.11427 260 SER A O 1
ATOM 1992 N N . SER A 1 273 ? 38.71700 3.35500 30.69000 1.000 74.57473 261 SER A N 1
ATOM 1993 C CA . SER A 1 273 ? 38.24300 3.38800 29.30900 1.000 78.62522 261 SER A CA 1
ATOM 1994 C C . SER A 1 273 ? 39.37100 3.21400 28.29900 1.000 78.23833 261 SER A C 1
ATOM 1995 O O . SER A 1 273 ? 39.11500 2.78900 27.16700 1.000 81.80981 261 SER A O 1
ATOM 1998 N N . ASP A 1 274 ? 40.60600 3.54900 28.67700 1.000 73.22194 262 ASP A N 1
ATOM 1999 C CA . ASP A 1 274 ? 41.77100 3.32700 27.83600 1.000 74.51157 262 ASP A CA 1
ATOM 2000 C C . ASP A 1 274 ? 42.42700 2.02800 28.27100 1.000 78.03567 262 ASP A C 1
ATOM 2001 O O . ASP A 1 274 ? 42.92700 1.95000 29.40400 1.000 74.15363 262 ASP A O 1
ATOM 2006 N N . PRO A 1 275 ? 42.44500 0.99100 27.43100 1.000 79.24898 263 PRO A N 1
ATOM 2007 C CA . PRO A 1 275 ? 43.07500 -0.27600 27.84000 1.000 81.88087 263 PRO A CA 1
ATOM 2008 C C . PRO A 1 275 ? 44.57100 -0.16700 28.08800 1.000 77.37770 263 PRO A C 1
ATOM 2009 O O . PRO A 1 275 ? 45.13800 -1.04100 28.75500 1.000 80.37279 263 PRO A O 1
ATOM 2013 N N . ASP A 1 276 ? 45.22800 0.87900 27.58500 1.000 79.25950 264 ASP A N 1
ATOM 2014 C CA . ASP A 1 276 ? 46.67200 1.01400 27.74700 1.000 82.05984 264 ASP A CA 1
ATOM 2015 C C . ASP A 1 276 ? 47.08100 1.51000 29.12900 1.000 76.91712 264 ASP A C 1
ATOM 2016 O O . ASP A 1 276 ? 48.26200 1.41500 29.47900 1.000 74.05625 264 ASP A O 1
ATOM 2021 N N . PHE A 1 277 ? 46.14900 2.04500 29.91200 1.000 72.94822 265 PHE A N 1
ATOM 2022 C CA . PHE A 1 277 ? 46.47700 2.59900 31.21900 1.000 62.61540 265 PHE A CA 1
ATOM 2023 C C . PHE A 1 277 ? 46.43700 1.49900 32.27400 1.000 69.70836 265 PHE A C 1
ATOM 2024 O O . PHE A 1 277 ? 45.54000 0.65200 32.26900 1.000 74.45893 265 PHE A O 1
ATOM 2032 N N . ASP A 1 278 ? 47.42700 1.50900 33.16900 1.000 66.43428 266 ASP A N 1
ATOM 2033 C CA . ASP A 1 278 ? 47.49600 0.58100 34.29700 1.000 69.72152 266 ASP A CA 1
ATOM 2034 C C . ASP A 1 278 ? 47.33000 1.39900 35.57500 1.000 60.82835 266 ASP A C 1
ATOM 2035 O O . ASP A 1 278 ? 48.24400 2.13200 35.97300 1.000 55.27242 266 ASP A O 1
ATOM 2040 N N . ILE A 1 279 ? 46.17300 1.27000 36.22100 1.000 56.20411 267 ILE A N 1
ATOM 2041 C CA . ILE A 1 279 ? 45.88000 2.06100 37.41500 1.000 52.97477 267 ILE A CA 1
ATOM 2042 C C . ILE A 1 279 ? 46.56800 1.42400 38.61700 1.000 57.65954 267 ILE A C 1
ATOM 2043 O O . ILE A 1 279 ? 46.30900 0.26100 38.95300 1.000 55.16188 267 ILE A O 1
ATOM 2048 N N . GLU A 1 280 ? 47.45800 2.18000 39.26000 1.000 54.55128 268 GLU A N 1
ATOM 2049 C CA . GLU A 1 280 ? 48.15100 1.65600 40.43200 1.000 54.15913 268 GLU A CA 1
ATOM 2050 C C . GLU A 1 280 ? 47.27300 1.74500 41.67400 1.000 53.71960 268 GLU A C 1
ATOM 2051 O O . GLU A 1 280 ? 47.21100 0.78900 42.45700 1.000 52.25890 268 GLU A O 1
ATOM 2057 N N . TYR A 1 281 ? 46.56700 2.86200 41.84900 1.000 49.13747 269 TYR A N 1
ATOM 2058 C CA . TYR A 1 281 ? 45.60700 3.00800 42.93600 1.000 47.78994 269 TYR A CA 1
ATOM 2059 C C . TYR A 1 281 ? 44.67200 4.17100 42.62100 1.000 46.28713 269 TYR A C 1
ATOM 2060 O O . TYR A 1 281 ? 44.97500 5.03400 41.78800 1.000 44.34479 269 TYR A O 1
ATOM 2069 N N . ILE A 1 282 ? 43.51500 4.16800 43.28800 1.000 47.03722 270 ILE A N 1
ATOM 2070 C CA . ILE A 1 282 ? 42.65300 5.34700 43.40700 1.000 46.10553 270 ILE A CA 1
ATOM 2071 C C . ILE A 1 282 ? 42.17700 5.38300 44.85400 1.000 47.69519 270 ILE A C 1
ATOM 2072 O O . ILE A 1 282 ? 41.58100 4.41100 45.32800 1.000 49.27959 270 ILE A O 1
ATOM 2077 N N . ALA A 1 283 ? 42.44000 6.48600 45.56000 1.000 44.34216 271 ALA A N 1
ATOM 2078 C CA . ALA A 1 283 ? 42.21000 6.53000 46.99700 1.000 44.80011 271 ALA A CA 1
ATOM 2079 C C . ALA A 1 283 ? 41.33400 7.71400 47.37400 1.000 50.59554 271 ALA A C 1
ATOM 2080 O O . ALA A 1 283 ? 41.36800 8.76600 46.72700 1.000 43.91053 271 ALA A O 1
ATOM 2082 N N . VAL A 1 284 ? 40.55400 7.53500 48.44100 1.000 47.46359 272 VAL A N 1
ATOM 2083 C CA . VAL A 1 284 ? 39.78000 8.61700 49.05300 1.000 53.95384 272 VAL A CA 1
ATOM 2084 C C . VAL A 1 284 ? 40.29200 8.77400 50.47800 1.000 52.61420 272 VAL A C 1
ATOM 2085 O O . VAL A 1 284 ? 40.02300 7.92300 51.33400 1.000 52.20626 272 VAL A O 1
ATOM 2089 N N . SER A 1 285 ? 41.01200 9.86300 50.74500 1.000 45.94235 273 SER A N 1
ATOM 2090 C CA . SER A 1 285 ? 41.85900 9.94100 51.92400 1.000 51.37721 273 SER A CA 1
ATOM 2091 C C . SER A 1 285 ? 41.52700 11.16500 52.76600 1.000 50.82715 273 SER A C 1
ATOM 2092 O O . SER A 1 285 ? 41.17400 12.22700 52.24700 1.000 46.10026 273 SER A O 1
ATOM 2095 N N . HIS A 1 286 ? 41.65800 10.99800 54.07600 1.000 46.28713 274 HIS A N 1
ATOM 2096 C CA . HIS A 1 286 ? 41.47400 12.10200 55.00500 1.000 49.06115 274 HIS A CA 1
ATOM 2097 C C . HIS A 1 286 ? 42.53500 13.16900 54.74400 1.000 48.95061 274 HIS A C 1
ATOM 2098 O O . HIS A 1 286 ? 43.72400 12.84100 54.63100 1.000 49.47435 274 HIS A O 1
ATOM 2105 N N . PRO A 1 287 ? 42.15700 14.44600 54.65300 1.000 50.70608 275 PRO A N 1
ATOM 2106 C CA . PRO A 1 287 ? 43.12400 15.47500 54.23800 1.000 45.83707 275 PRO A CA 1
ATOM 2107 C C . PRO A 1 287 ? 44.23800 15.74200 55.24700 1.000 47.86627 275 PRO A C 1
ATOM 2108 O O . PRO A 1 287 ? 45.20600 16.42600 54.89900 1.000 46.69244 275 PRO A O 1
ATOM 2112 N N . GLU A 1 288 ? 44.15100 15.24000 56.47300 1.000 46.72139 276 GLU A N 1
ATOM 2113 C CA . GLU A 1 288 ? 45.21500 15.46800 57.44300 1.000 47.86100 276 GLU A CA 1
ATOM 2114 C C . GLU A 1 288 ? 45.95400 14.20300 57.84800 1.000 51.73778 276 GLU A C 1
ATOM 2115 O O . GLU A 1 288 ? 47.17100 14.25300 58.05600 1.000 47.63729 276 GLU A O 1
ATOM 2121 N N . THR A 1 289 ? 45.25700 13.06600 57.95600 1.000 45.16857 277 THR A N 1
ATOM 2122 C CA . THR A 1 289 ? 45.86800 11.81000 58.36500 1.000 50.53764 277 THR A CA 1
ATOM 2123 C C . THR A 1 289 ? 46.11600 10.84800 57.21000 1.000 52.37733 277 THR A C 1
ATOM 2124 O O . THR A 1 289 ? 46.82900 9.85800 57.40100 1.000 47.72151 277 THR A O 1
ATOM 2128 N N . LEU A 1 290 ? 45.54400 11.10400 56.03100 1.000 47.22145 278 LEU A N 1
ATOM 2129 C CA . LEU A 1 290 ? 45.67300 10.23800 54.85400 1.000 49.05588 278 LEU A CA 1
ATOM 2130 C C . LEU A 1 290 ? 45.12700 8.83300 55.08300 1.000 52.60104 278 LEU A C 1
ATOM 2131 O O . LEU A 1 290 ? 45.45100 7.90800 54.32900 1.000 48.53740 278 LEU A O 1
ATOM 2136 N N . GLU A 1 291 ? 44.30200 8.62900 56.10300 1.000 56.87261 279 GLU A N 1
ATOM 2137 C CA . GLU A 1 291 ? 43.65900 7.33500 56.24000 1.000 62.17851 279 GLU A CA 1
ATOM 2138 C C . GLU A 1 291 ? 42.45500 7.24300 55.30800 1.000 63.98925 279 GLU A C 1
ATOM 2139 O O . GLU A 1 291 ? 41.78500 8.24100 55.01800 1.000 63.54972 279 GLU A O 1
ATOM 2145 N N . ASP A 1 292 ? 42.20400 6.02800 54.81700 1.000 58.55439 280 ASP A N 1
ATOM 2146 C CA . ASP A 1 292 ? 41.08000 5.77800 53.92300 1.000 59.11761 280 ASP A CA 1
ATOM 2147 C C . ASP A 1 292 ? 39.76300 6.19500 54.56600 1.000 65.45258 280 ASP A C 1
ATOM 2148 O O . ASP A 1 292 ? 39.51200 5.92700 55.74500 1.000 57.48584 280 ASP A O 1
ATOM 2153 N N . LEU A 1 293 ? 38.90900 6.83600 53.77500 1.000 59.16499 281 LEU A N 1
ATOM 2154 C CA . LEU A 1 293 ? 37.59500 7.26400 54.23100 1.000 66.47376 281 LEU A CA 1
ATOM 2155 C C . LEU A 1 293 ? 36.51000 6.33800 53.69200 1.000 68.75298 281 LEU A C 1
ATOM 2156 O O . LEU A 1 293 ? 36.58700 5.87000 52.55200 1.000 65.04990 281 LEU A O 1
ATOM 2161 N N . ASP A 1 294 ? 35.50400 6.06600 54.52500 1.000 69.06618 282 ASP A N 1
ATOM 2162 C CA . ASP A 1 294 ? 34.28400 5.41900 54.05600 1.000 73.60883 282 ASP A CA 1
ATOM 2163 C C . ASP A 1 294 ? 33.25600 6.42700 53.56100 1.000 78.31465 282 ASP A C 1
ATOM 2164 O O . ASP A 1 294 ? 32.42600 6.09200 52.70700 1.000 75.83014 282 ASP A O 1
ATOM 2169 N N . TYR A 1 295 ? 33.29800 7.65100 54.08600 1.000 78.39098 283 TYR A N 1
ATOM 2170 C CA . TYR A 1 295 ? 32.40000 8.72500 53.69100 1.000 77.39612 283 TYR A CA 1
ATOM 2171 C C . TYR A 1 295 ? 33.18400 10.02400 53.64000 1.000 70.55320 283 TYR A C 1
ATOM 2172 O O . TYR A 1 295 ? 34.09700 10.23500 54.44300 1.000 68.36346 283 TYR A O 1
ATOM 2181 N N . VAL A 1 296 ? 32.82500 10.88600 52.69500 1.000 72.85610 284 VAL A N 1
ATOM 2182 C CA . VAL A 1 296 ? 33.37900 12.23100 52.60300 1.000 70.29527 284 VAL A CA 1
ATOM 2183 C C . VAL A 1 296 ? 32.35200 13.18800 53.19300 1.000 71.83756 284 VAL A C 1
ATOM 2184 O O . VAL A 1 296 ? 31.22100 13.28100 52.70000 1.000 72.70082 284 VAL A O 1
ATOM 2188 N N . VAL A 1 297 ? 32.73500 13.88700 54.25100 1.000 69.67151 285 VAL A N 1
ATOM 2189 C CA . VAL A 1 297 ? 31.82500 14.74800 55.00500 1.000 73.54566 285 VAL A CA 1
ATOM 2190 C C . VAL A 1 297 ? 32.09900 16.19800 54.62200 1.000 72.67187 285 VAL A C 1
ATOM 2191 O O . VAL A 1 297 ? 33.25500 16.63700 54.70600 1.000 68.22134 285 VAL A O 1
ATOM 2195 N N . PRO A 1 298 ? 31.08900 16.95600 54.19500 1.000 75.66960 286 PRO A N 1
ATOM 2196 C CA . PRO A 1 298 ? 31.29000 18.39500 53.97400 1.000 76.29073 286 PRO A CA 1
ATOM 2197 C C . PRO A 1 298 ? 31.72600 19.07400 55.26600 1.000 79.07527 286 PRO A C 1
ATOM 2198 O O . PRO A 1 298 ? 31.15800 18.83800 56.33500 1.000 76.41706 286 PRO A O 1
ATOM 2202 N N . GLY A 1 299 ? 32.75100 19.92000 55.16000 1.000 77.94619 287 GLY A N 1
ATOM 2203 C CA . GLY A 1 299 ? 33.41000 20.50200 56.30100 1.000 75.41431 287 GLY A CA 1
ATOM 2204 C C . GLY A 1 299 ? 34.75600 19.87700 56.60900 1.000 73.32195 287 GLY A C 1
ATOM 2205 O O . GLY A 1 299 ? 35.62700 20.54200 57.18200 1.000 76.04333 287 GLY A O 1
ATOM 2206 N N . THR A 1 300 ? 34.94100 18.61200 56.24300 1.000 72.33762 288 THR A N 1
ATOM 2207 C CA . THR A 1 300 ? 36.22800 17.93300 56.31600 1.000 68.21871 288 THR A CA 1
ATOM 2208 C C . THR A 1 300 ? 36.78400 17.62300 54.93600 1.000 59.83612 288 THR A C 1
ATOM 2209 O O . THR A 1 300 ? 37.93000 17.96700 54.63800 1.000 53.86698 288 THR A O 1
ATOM 2213 N N . GLY A 1 301 ? 35.98700 16.98600 54.08300 1.000 58.69125 289 GLY A N 1
ATOM 2214 C CA . GLY A 1 301 ? 36.39900 16.73300 52.72200 1.000 60.54937 289 GLY A CA 1
ATOM 2215 C C . GLY A 1 301 ? 37.36700 15.57000 52.62300 1.000 56.68574 289 GLY A C 1
ATOM 2216 O O . GLY A 1 301 ? 37.52700 14.76500 53.54900 1.000 54.10122 289 GLY A O 1
ATOM 2217 N N . ALA A 1 302 ? 38.03500 15.49600 51.47300 1.000 49.31381 290 ALA A N 1
ATOM 2218 C CA . ALA A 1 302 ? 38.91800 14.37700 51.18600 1.000 48.74005 290 ALA A CA 1
ATOM 2219 C C . ALA A 1 302 ? 39.88100 14.74800 50.07000 1.000 49.06115 290 ALA A C 1
ATOM 2220 O O . ALA A 1 302 ? 39.60900 15.62600 49.24200 1.000 48.99272 290 ALA A O 1
ATOM 2222 N N . ILE A 1 303 ? 41.01300 14.05400 50.06600 1.000 43.14728 291 ILE A N 1
ATOM 2223 C CA . ILE A 1 303 ? 41.94300 14.03700 48.94500 1.000 48.64004 291 ILE A CA 1
ATOM 2224 C C . ILE A 1 303 ? 41.61800 12.80400 48.11100 1.000 45.52388 291 ILE A C 1
ATOM 2225 O O . ILE A 1 303 ? 41.65200 11.68300 48.62600 1.000 40.58645 291 ILE A O 1
ATOM 2230 N N . VAL A 1 304 ? 41.28200 12.99300 46.83600 1.000 41.08651 292 VAL A N 1
ATOM 2231 C CA . VAL A 1 304 ? 41.02000 11.87300 45.92600 1.000 41.56814 292 VAL A CA 1
ATOM 2232 C C . VAL A 1 304 ? 42.16800 11.81900 44.92400 1.000 40.68909 292 VAL A C 1
ATOM 2233 O O . VAL A 1 304 ? 42.26900 12.68600 44.04600 1.000 41.46813 292 VAL A O 1
ATOM 2237 N N . SER A 1 305 ? 43.03800 10.81300 45.04700 1.000 39.65475 293 SER A N 1
ATOM 2238 C CA . SER A 1 305 ? 44.29200 10.78900 44.30000 1.000 37.99403 293 SER A CA 1
ATOM 2239 C C . SER A 1 305 ? 44.46100 9.46800 43.56200 1.000 38.00192 293 SER A C 1
ATOM 2240 O O . SER A 1 305 ? 43.84500 8.45100 43.90000 1.000 40.33905 293 SER A O 1
ATOM 2243 N N . THR A 1 306 ? 45.31700 9.49700 42.54000 1.000 39.04679 294 THR A N 1
ATOM 2244 C CA . THR A 1 306 ? 45.56400 8.33100 41.70600 1.000 38.83887 294 THR A CA 1
ATOM 2245 C C . THR A 1 306 ? 46.98100 8.38100 41.15400 1.000 37.89402 294 THR A C 1
ATOM 2246 O O . THR A 1 306 ? 47.59200 9.44500 41.04900 1.000 36.30698 294 THR A O 1
ATOM 2250 N N . ALA A 1 307 ? 47.49200 7.19900 40.80900 1.000 39.34945 295 ALA A N 1
ATOM 2251 C CA . ALA A 1 307 ? 48.74100 7.01300 40.08100 1.000 39.47052 295 ALA A CA 1
ATOM 2252 C C . ALA A 1 307 ? 48.47400 6.02400 38.95900 1.000 42.02872 295 ALA A C 1
ATOM 2253 O O . ALA A 1 307 ? 47.98000 4.92100 39.21700 1.000 45.28964 295 ALA A O 1
ATOM 2255 N N . VAL A 1 308 ? 48.79100 6.41000 37.72300 1.000 43.58154 296 VAL A N 1
ATOM 2256 C CA . VAL A 1 308 ? 48.42500 5.62100 36.54400 1.000 49.71386 296 VAL A CA 1
ATOM 2257 C C . VAL A 1 308 ? 49.62600 5.49400 35.61500 1.000 46.43188 296 VAL A C 1
ATOM 2258 O O . VAL A 1 308 ? 50.28600 6.49000 35.30500 1.000 52.15889 296 VAL A O 1
ATOM 2262 N N . LYS A 1 309 ? 49.89300 4.27300 35.14900 1.000 54.840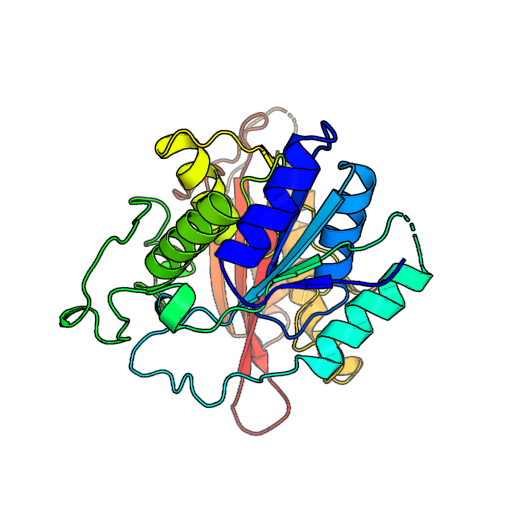79 297 LYS A N 1
ATOM 2263 C CA . LYS A 1 309 ? 50.94700 4.01800 34.17200 1.000 60.08352 297 LYS A CA 1
ATOM 2264 C C . LYS A 1 309 ? 50.38600 4.16000 32.76000 1.000 62.20219 297 LYS A C 1
ATOM 2265 O O . LYS A 1 309 ? 49.42200 3.47500 32.39900 1.000 62.52065 297 LYS A O 1
ATOM 2271 N N . VAL A 1 310 ? 50.99800 5.03000 31.95900 1.000 61.61528 298 VAL A N 1
ATOM 2272 C CA . VAL A 1 310 ? 50.57400 5.26200 30.57700 1.000 67.08699 298 VAL A CA 1
ATOM 2273 C C . VAL A 1 310 ? 51.75100 4.99700 29.64300 1.000 62.57592 298 VAL A C 1
ATOM 2274 O O . VAL A 1 310 ? 52.90900 5.15700 30.05400 1.000 65.81052 298 VAL A O 1
ATOM 2278 N N . PRO A 1 311 ? 51.51600 4.59400 28.39200 1.000 68.41873 299 PRO A N 1
ATOM 2279 C CA . PRO A 1 311 ? 52.64100 4.32600 27.48600 1.000 75.47747 299 PRO A CA 1
ATOM 2280 C C . PRO A 1 311 ? 53.42100 5.59800 27.18400 1.000 82.69676 299 PRO A C 1
ATOM 2281 O O . PRO A 1 311 ? 52.87100 6.70200 27.16200 1.000 78.69628 299 PRO A O 1
ATOM 2285 N N . LYS A 1 312 ? 54.72400 5.43200 26.95800 1.000 89.05015 300 LYS A N 1
ATOM 2286 C CA . LYS A 1 312 ? 55.63600 6.57100 26.90500 1.000 99.20137 300 LYS A CA 1
ATOM 2287 C C . LYS A 1 312 ? 55.84400 7.06800 25.47500 1.000 107.16548 300 LYS A C 1
ATOM 2288 O O . LYS A 1 312 ? 55.50100 8.20900 25.15000 1.000 110.06056 300 LYS A O 1
ATOM 2294 N N . GLU A 1 313 ? 56.41100 6.22400 24.61500 1.000 114.41109 301 GLU A N 1
ATOM 2295 C CA . GLU A 1 313 ? 56.66500 6.59600 23.22900 1.000 123.98855 301 GLU A CA 1
ATOM 2296 C C . GLU A 1 313 ? 56.83400 5.35100 22.37000 1.000 135.51362 301 GLU A C 1
ATOM 2297 O O . GLU A 1 313 ? 56.32100 5.28400 21.24800 1.000 131.39997 301 GLU A O 1
ATOM 2303 N N . ASN A 1 314 ? 57.55500 4.36300 22.89200 1.000 145.41480 302 ASN A N 1
ATOM 2304 C CA . ASN A 1 314 ? 57.76700 3.09700 22.20300 1.000 158.05579 302 ASN A CA 1
ATOM 2305 C C . ASN A 1 314 ? 58.21200 2.06400 23.23100 1.000 168.17016 302 ASN A C 1
ATOM 2306 O O . ASN A 1 314 ? 58.30700 2.35200 24.42700 1.000 157.25043 302 ASN A O 1
ATOM 2311 N N . SER A 1 315 ? 58.48100 0.85300 22.75200 1.000 195.92349 303 SER A N 1
ATOM 2312 C CA . SER A 1 315 ? 58.88100 -0.29000 23.58900 1.000 194.95495 303 SER A CA 1
ATOM 2313 C C . SER A 1 315 ? 57.78500 -0.52500 24.63400 1.000 191.25714 303 SER A C 1
ATOM 2314 O O . SER A 1 315 ? 56.59700 -0.30300 24.36400 1.000 192.69416 303 SER A O 1
ATOM 2317 N N . ASP A 1 316 ? 58.16500 -0.97800 25.82700 1.000 174.43407 304 ASP A N 1
ATOM 2318 C CA . ASP A 1 316 ? 57.22500 -1.17500 26.92300 1.000 168.36492 304 ASP A CA 1
ATOM 2319 C C . ASP A 1 316 ? 57.39800 -0.14800 28.03200 1.000 150.90494 304 ASP A C 1
ATOM 2320 O O . ASP A 1 316 ? 56.65700 -0.18800 29.01900 1.000 146.21490 304 ASP A O 1
ATOM 2325 N N . GLU A 1 317 ? 58.35800 0.76600 27.89900 1.000 144.01200 305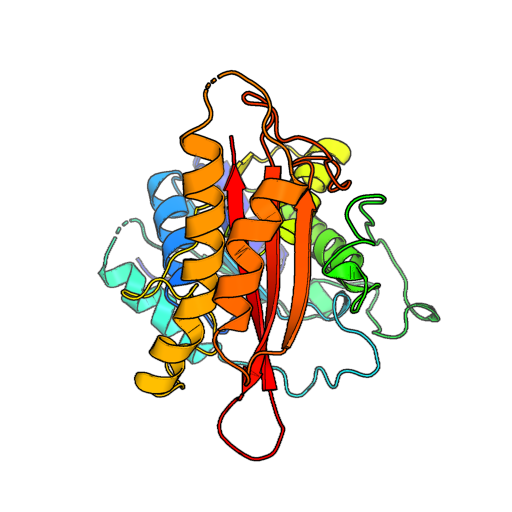 GLU A N 1
ATOM 2326 C CA . GLU A 1 317 ? 58.54000 1.81200 28.89500 1.000 126.97049 305 GLU A CA 1
ATOM 2327 C C . GLU A 1 317 ? 57.24800 2.60100 29.06700 1.000 109.97634 305 GLU A C 1
ATOM 2328 O O . GLU A 1 317 ? 56.58400 2.95800 28.08900 1.000 107.38130 305 GLU A O 1
ATOM 2334 N N . LYS A 1 318 ? 56.87100 2.84200 30.31900 1.000 95.41144 306 LYS A N 1
ATOM 2335 C CA . LYS A 1 318 ? 55.64600 3.56100 30.62800 1.000 83.07575 306 LYS A CA 1
ATOM 2336 C C . LYS A 1 318 ? 55.94400 4.67500 31.61800 1.000 76.22493 306 LYS A C 1
ATOM 2337 O O . LYS A 1 318 ? 56.80400 4.53000 32.49100 1.000 71.35066 306 LYS A O 1
ATOM 2343 N N . ALA A 1 319 ? 55.23700 5.79000 31.46300 1.000 68.77404 307 ALA A N 1
ATOM 2344 C CA . ALA A 1 319 ? 55.37100 6.92100 32.36700 1.000 63.74975 307 ALA A CA 1
ATOM 2345 C C . ALA A 1 319 ? 54.35500 6.80200 33.49200 1.000 61.98375 307 ALA A C 1
ATOM 2346 O O . ALA A 1 319 ? 53.19400 6.44900 33.26600 1.000 57.08316 307 ALA A O 1
ATOM 2348 N N . ARG A 1 320 ? 54.80100 7.08900 34.71000 1.000 54.59602 308 ARG A N 1
ATOM 2349 C CA . ARG A 1 320 ? 53.94100 7.05300 35.88700 1.000 52.27995 308 ARG A CA 1
ATOM 2350 C C . ARG A 1 320 ? 53.43700 8.46800 36.15200 1.000 50.66397 308 ARG A C 1
ATOM 2351 O O . ARG A 1 320 ? 54.21900 9.35500 36.50500 1.000 51.25878 308 ARG A O 1
ATOM 2359 N N . LEU A 1 321 ? 52.13500 8.68000 35.96700 1.000 45.15015 309 LEU A N 1
ATOM 2360 C CA . LEU A 1 321 ? 51.50300 9.97000 36.20000 1.000 41.65499 309 LEU A CA 1
ATOM 2361 C C . LEU A 1 321 ? 50.69500 9.92800 37.49400 1.000 45.10014 309 LEU A C 1
ATOM 2362 O O . LEU A 1 321 ? 50.06300 8.91400 37.81000 1.000 43.18413 309 LEU A O 1
ATOM 2367 N N . ILE A 1 322 ? 50.71300 11.02900 38.24400 1.000 37.89928 310 ILE A N 1
ATOM 2368 C CA . ILE A 1 322 ? 49.86100 11.17100 39.41600 1.000 36.53859 310 ILE A CA 1
ATOM 2369 C C . ILE A 1 322 ? 49.02400 12.43100 39.24700 1.000 40.43906 310 ILE A C 1
ATOM 2370 O O . ILE A 1 322 ? 49.42300 13.38300 38.56200 1.000 36.40173 310 ILE A O 1
ATOM 2375 N N . ASP A 1 323 ? 47.84100 12.41900 39.86100 1.000 35.61480 311 ASP A N 1
ATOM 2376 C CA . ASP A 1 323 ? 46.94000 13.56700 39.86900 1.000 35.65164 311 ASP A CA 1
ATOM 2377 C C . ASP A 1 323 ? 45.94900 13.35200 41.00100 1.000 36.18329 311 ASP A C 1
ATOM 2378 O O . ASP A 1 323 ? 45.89000 12.27200 41.60000 1.000 35.76218 311 ASP A O 1
ATOM 2383 N N . ASN A 1 324 ? 45.15400 14.38100 41.27400 1.000 35.80166 312 ASN A N 1
ATOM 2384 C CA . ASN A 1 324 ? 44.20400 14.31200 42.37300 1.000 36.37805 312 ASN A CA 1
ATOM 2385 C C . ASN A 1 324 ? 43.21500 15.46300 42.24300 1.000 39.17312 312 ASN A C 1
ATOM 2386 O O . ASN A 1 324 ? 43.42100 16.40200 41.46500 1.000 39.06521 312 ASN A O 1
ATOM 2391 N N . ILE A 1 325 ? 42.13400 15.37900 43.01800 1.000 38.66779 313 ILE A N 1
ATOM 2392 C CA . ILE A 1 325 ? 41.22600 16.50300 43.22400 1.000 40.29430 313 ILE A CA 1
ATOM 2393 C C . ILE A 1 325 ? 40.84000 16.54400 44.69600 1.000 43.43942 313 ILE A C 1
ATOM 2394 O O . ILE A 1 325 ? 40.76600 15.51100 45.37000 1.000 43.70261 313 ILE A O 1
ATOM 2399 N N . ILE A 1 326 ? 40.59900 17.75600 45.19600 1.000 43.10517 314 ILE A N 1
ATOM 2400 C CA . ILE A 1 326 ? 40.30800 17.99700 46.60400 1.000 45.09488 314 ILE A CA 1
ATOM 2401 C C . ILE A 1 326 ? 38.81000 18.20700 46.77500 1.000 51.53249 314 ILE A C 1
ATOM 2402 O O . ILE A 1 326 ? 38.20600 19.03300 46.08100 1.000 49.03746 314 ILE A O 1
ATOM 2407 N N . LEU A 1 327 ? 38.21200 17.46400 47.69800 1.000 49.44803 315 LEU A N 1
ATOM 2408 C CA . LEU A 1 327 ? 36.82300 17.64800 48.08400 1.000 52.83265 315 LEU A CA 1
ATOM 2409 C C . LEU A 1 327 ? 36.76900 18.41500 49.39900 1.000 60.02035 315 LEU A C 1
ATOM 2410 O O . LEU A 1 327 ? 37.63700 18.25500 50.26000 1.000 55.51718 315 LEU A O 1
ATOM 2415 N N . HIS A 1 328 ? 35.74800 19.25900 49.54600 1.000 59.38607 316 HIS A N 1
ATOM 2416 C CA . HIS A 1 328 ? 35.64000 20.12800 50.71900 1.000 63.13652 316 HIS A CA 1
ATOM 2417 C C . HIS A 1 328 ? 34.39200 19.84800 51.55600 1.000 67.56863 316 HIS A C 1
ATOM 2418 O O . HIS A 1 328 ? 34.36800 20.08600 52.76300 1.000 70.90850 316 HIS A O 1
#

Foldseek 3Di:
DAAAEAAALVSLVVVLVVCVVVVWAEEEEEDQDLDDVQSLVQQVVRVVPTPAYEYEHHDQLQLDAVVDDSVPDDDDVVVRSVVQVVSCVVHVGHHYYYYYDNCRQVVVDDDNPPVPDDDDWDDPPLLQCDDVCVVRVRRLSSVLRSVVSVCVSNVGQEYEDECQVLSSLLSVVSSCVVVVRNHHYHYDYFDADPLRHGDDSCPPVDDPVQSNVRSLQVVLQVQLQVVCVVDPQDKDAPVVSVVSRVVRQVVDVQKDWPDWAWAFSNSGDGDRIAHPVGWTKTKTWIWHCDDDDRDTDIGIGIDTTD

Organism: Candida albicans (strain SC5314 / ATCC MYA-2876) (NCBI:txid237561)

InterPro domains:
  IPR003721 Pantoate-beta-alanine ligase [MF_00158] (8-315)
  IPR003721 Pantoate-beta-alanine ligase [PF02569] (8-314)
  IPR003721 Pantoate-beta-alanine ligase [TIGR00018] (7-315)
  IPR003721 Pantoate-beta-alanine ligase [cd00560] (7-313)
  IPR004821 Cytidyltransferase-like domain [TIGR00125] (32-89)
  IPR014729 Rossmann-like alpha/beta/alpha sandwich fold [G3DSA:3.40.50.620] (4-198)
  IPR042176 Pantoate-beta-alanine ligase, C-terminal domain [G3DSA:3.30.1300.10] (199-316)

Solvent-accessible surface area: 15212 Å² total; per-residue (Å²): 188,91,18,125,72,16,121,48,26,111,72,0,90,116,24,14,56,83,2,109,122,144,136,35,33,0,0,0,0,21,14,50,9,23,4,32,50,14,32,17,40,19,0,49,48,0,24,158,64,8,49,53,1,0,0,0,16,12,16,1,10,4,12,20,10,87,161,54,95,29,130,110,60,77,149,39,49,118,64,1,45,104,34,0,73,72,17,15,131,133,73,136,36,0,25,0,0,0,19,13,165,63,78,59,4,8,113,68,37,46,37,37,69,91,74,156,34,182,49,91,45,32,50,11,152,44,4,7,92,46,22,28,1,124,84,75,103,22,27,4,54,0,6,0,2,9,7,20,50,8,6,86,12,0,85,3,51,14,0,0,17,24,33,39,50,7,9,37,4,5,0,0,79,24,2,15,147,91,91,151,40,150,19,84,32,74,37,15,113,26,70,54,38,131,46,8,14,7,26,13,61,98,6,135,166,42,51,119,129,53,30,70,113,10,14,46,6,34,82,0,0,56,44,0,34,76,36,10,101,119,75,102,80,100,111,5,32,3,92,88,0,40,80,65,0,94,78,45,0,51,76,13,124,70,17,72,48,70,42,22,11,10,0,38,35,113,62,7,101,117,36,115,104,0,69,47,79,67,0,0,9,0,10,1,0,0,86,7,61,95,132,83,103,124,81,72,9,64,22,35,7,5,10,45,4,150